Protein AF-A0A7Y1VWI1-F1 (afdb_monomer_lite)

Secondary structure (DSSP, 8-state):
------------------------------TTEEEEEEETTEEEEEEEEE-TTS-EEEEEEEEEE---TTS-SPPEEEEEEE-TT--EEEEEPPTT---B-GGGPBP-HHHHHHHHHHHH-SS-TTTT--GGGSTT-HHHHTT--SS----PPPGGGTTSS-TT-HHHHHHHHHHHHSHHHHHHHHHHHHH--HHHHHHHHHSS-HHHHHHHHHHHHHH-TT-HHHHHHHHHT-SSS-HHHHHHHHHHS-HHHHTSHHHHHHHHHHHTTS-HHHHHHHHHHHHTSEEPGGGHHHHHHHTTT--HHHHHHHTT-EE--

Structure (mmCIF, N/CA/C/O backbone):
data_AF-A0A7Y1VWI1-F1
#
_entry.id   AF-A0A7Y1VWI1-F1
#
loop_
_atom_site.group_PDB
_atom_site.id
_atom_site.type_symbol
_atom_site.label_atom_id
_atom_site.label_alt_id
_atom_site.label_comp_id
_atom_site.label_asym_id
_atom_site.label_entity_id
_atom_site.label_seq_id
_atom_site.pdbx_PDB_ins_code
_atom_site.Cartn_x
_atom_site.Cartn_y
_atom_site.Cartn_z
_atom_site.occupancy
_atom_site.B_iso_or_equiv
_atom_site.auth_seq_id
_atom_site.auth_comp_id
_atom_site.auth_asym_id
_atom_site.auth_atom_id
_atom_site.pdbx_PDB_model_num
ATOM 1 N N . MET A 1 1 ? -33.460 -34.190 -90.966 1.00 35.66 1 MET A N 1
ATOM 2 C CA . MET A 1 1 ? -32.126 -34.538 -91.508 1.00 35.66 1 MET A CA 1
ATOM 3 C C . MET A 1 1 ? -31.103 -33.895 -90.575 1.00 35.66 1 MET A C 1
ATOM 5 O O . MET A 1 1 ? -31.135 -32.683 -90.449 1.00 35.66 1 MET A O 1
ATOM 9 N N . VAL A 1 2 ? -30.595 -34.640 -89.583 1.00 31.83 2 VAL A N 1
ATOM 10 C CA . VAL A 1 2 ? -29.216 -35.197 -89.516 1.00 31.83 2 VAL A CA 1
ATOM 11 C C . VAL A 1 2 ? -28.154 -34.091 -89.711 1.00 31.83 2 VAL A C 1
ATOM 13 O O . VAL A 1 2 ? -28.078 -33.558 -90.808 1.00 31.83 2 VAL A O 1
ATOM 16 N N . ASN A 1 3 ? -27.546 -33.556 -88.632 1.00 31.06 3 ASN A N 1
ATOM 17 C CA . ASN A 1 3 ? -26.252 -33.945 -87.989 1.00 31.06 3 ASN A CA 1
ATOM 18 C C . ASN A 1 3 ? -25.043 -33.600 -88.905 1.00 31.06 3 ASN A C 1
ATOM 20 O O . ASN A 1 3 ? -25.118 -33.920 -90.079 1.00 31.06 3 ASN A O 1
ATOM 24 N N . GLN A 1 4 ? -23.909 -32.974 -88.548 1.00 35.34 4 GLN A N 1
ATOM 25 C CA . GLN A 1 4 ? -23.057 -32.795 -87.348 1.00 35.34 4 GLN A CA 1
ATOM 26 C C . GLN A 1 4 ? -22.154 -31.538 -87.588 1.00 35.34 4 GLN A C 1
ATOM 28 O O . GLN A 1 4 ? -22.088 -31.079 -88.721 1.00 35.34 4 GLN A O 1
ATOM 33 N N . GLY A 1 5 ? -21.407 -30.932 -86.653 1.00 28.95 5 GLY A N 1
ATOM 34 C CA . GLY A 1 5 ? -20.966 -31.398 -85.339 1.00 28.95 5 GLY A CA 1
ATOM 35 C C . GLY A 1 5 ? -20.113 -30.409 -84.515 1.00 28.95 5 GLY A C 1
ATOM 36 O O . GLY A 1 5 ? -19.814 -29.299 -84.940 1.00 28.95 5 GLY A O 1
ATOM 37 N N . SER A 1 6 ? -19.755 -30.915 -83.323 1.00 33.97 6 SER A N 1
ATOM 38 C CA . SER A 1 6 ? -18.548 -30.683 -82.495 1.00 33.97 6 SER A CA 1
ATOM 39 C C . SER A 1 6 ? -18.245 -29.245 -82.041 1.00 33.97 6 SER A C 1
ATOM 41 O O . SER A 1 6 ? -17.659 -28.465 -82.775 1.00 33.97 6 SER A O 1
ATOM 43 N N . LYS A 1 7 ? -18.714 -28.793 -80.867 1.00 34.62 7 LYS A N 1
ATOM 44 C CA . LYS A 1 7 ? -18.162 -28.969 -79.493 1.00 34.62 7 LYS A CA 1
ATOM 45 C C . LYS A 1 7 ? -16.668 -28.632 -79.317 1.00 34.62 7 LYS A C 1
ATOM 47 O O . LYS A 1 7 ? -15.829 -29.504 -79.490 1.00 34.62 7 LYS A O 1
ATOM 52 N N . PHE A 1 8 ? -16.395 -27.431 -78.795 1.00 31.38 8 PHE A N 1
ATOM 53 C CA . PHE A 1 8 ? -15.257 -27.121 -77.916 1.00 31.38 8 PHE A CA 1
ATOM 54 C C . PHE A 1 8 ? -15.724 -26.129 -76.836 1.00 31.38 8 PHE A C 1
ATOM 56 O O . PHE A 1 8 ? -16.145 -25.020 -77.150 1.00 31.38 8 PHE A O 1
ATOM 63 N N . ILE A 1 9 ? -15.695 -26.548 -75.568 1.00 33.62 9 ILE A N 1
ATOM 64 C CA . ILE A 1 9 ? -15.891 -25.684 -74.396 1.00 33.62 9 ILE A CA 1
ATOM 65 C C . ILE A 1 9 ? -14.501 -25.468 -73.804 1.00 33.62 9 ILE A C 1
ATOM 67 O O . ILE A 1 9 ? -13.839 -26.429 -73.416 1.00 33.62 9 ILE A O 1
ATOM 71 N N . VAL A 1 10 ? -14.052 -24.215 -73.781 1.00 34.78 10 VAL A N 1
ATOM 72 C CA . VAL A 1 10 ? -12.794 -23.808 -73.151 1.00 34.78 10 VAL A CA 1
ATOM 73 C C . VAL A 1 10 ? -13.002 -23.814 -71.638 1.00 34.78 10 VAL A C 1
ATOM 75 O O . VAL A 1 10 ? -13.790 -23.035 -71.106 1.00 34.78 10 VAL A O 1
ATOM 78 N N . LEU A 1 11 ? -12.315 -24.728 -70.954 1.00 30.83 11 LEU A N 1
ATOM 79 C CA . LEU A 1 11 ? -12.256 -24.805 -69.498 1.00 30.83 11 LEU A CA 1
ATOM 80 C C . LEU A 1 11 ? -11.245 -23.754 -69.008 1.00 30.83 11 LEU A C 1
ATOM 82 O O . LEU A 1 11 ? -10.039 -23.918 -69.185 1.00 30.83 11 LEU A O 1
ATOM 86 N N . GLY A 1 12 ? -11.729 -22.650 -68.439 1.00 32.56 12 GLY A N 1
ATOM 87 C CA . GLY A 1 12 ? -10.878 -21.661 -67.780 1.00 32.56 12 GLY A CA 1
ATOM 88 C C . GLY A 1 12 ? -10.320 -22.229 -66.476 1.00 32.56 12 GLY A C 1
ATOM 89 O O . GLY A 1 12 ? -11.065 -22.432 -65.520 1.00 32.56 12 GLY A O 1
ATOM 90 N N . ILE A 1 13 ? -9.015 -22.499 -66.436 1.00 36.75 13 ILE A N 1
ATOM 91 C CA . ILE A 1 13 ? -8.295 -22.851 -65.209 1.00 36.75 13 ILE A CA 1
ATOM 92 C C . ILE A 1 13 ? -8.105 -21.558 -64.411 1.00 36.75 13 ILE A C 1
ATOM 94 O O . ILE A 1 13 ? -7.252 -20.735 -64.734 1.00 36.75 13 ILE A O 1
ATOM 98 N N . LEU A 1 14 ? -8.920 -21.372 -63.373 1.00 32.91 14 LEU A N 1
ATOM 99 C CA . LEU A 1 14 ? -8.684 -20.369 -62.342 1.00 32.91 14 LEU A CA 1
ATOM 100 C C . LEU A 1 14 ? -7.563 -20.909 -61.442 1.00 32.91 14 LEU A C 1
ATOM 102 O O . LEU A 1 14 ? -7.800 -21.744 -60.570 1.00 32.91 14 LEU A O 1
ATOM 106 N N . THR A 1 15 ? -6.320 -20.499 -61.691 1.00 34.31 15 THR A N 1
ATOM 107 C CA . THR A 1 15 ? -5.200 -20.799 -60.794 1.00 34.31 15 THR A CA 1
ATOM 108 C C . THR A 1 15 ? -5.414 -20.046 -59.486 1.00 34.31 15 THR A C 1
ATOM 110 O O . THR A 1 15 ? -5.131 -18.852 -59.387 1.00 34.31 15 THR A O 1
ATOM 113 N N . ILE A 1 16 ? -5.946 -20.746 -58.487 1.00 39.41 16 ILE A N 1
ATOM 114 C CA . ILE A 1 16 ? -5.959 -20.304 -57.096 1.00 39.41 16 ILE A CA 1
ATOM 115 C C . ILE A 1 16 ? -4.496 -20.298 -56.643 1.00 39.41 16 ILE A C 1
ATOM 117 O O . ILE A 1 16 ? -3.912 -21.354 -56.402 1.00 39.41 16 ILE A O 1
ATOM 121 N N . LEU A 1 17 ? -3.881 -19.112 -56.580 1.00 33.22 17 LEU A N 1
ATOM 122 C CA . LEU A 1 17 ? -2.655 -18.936 -55.806 1.00 33.22 17 LEU A CA 1
ATOM 123 C C . LEU A 1 17 ? -2.971 -19.355 -54.363 1.00 33.22 17 LEU A C 1
ATOM 125 O O . LEU A 1 17 ? -3.964 -18.867 -53.814 1.00 33.22 17 LEU A O 1
ATOM 129 N N . PRO A 1 18 ? -2.172 -20.229 -53.732 1.00 36.53 18 PRO A N 1
ATOM 130 C CA . PRO A 1 18 ? -2.356 -20.512 -52.325 1.00 36.53 18 PRO A CA 1
ATOM 131 C C . PRO A 1 18 ? -2.079 -19.216 -51.564 1.00 36.53 18 PRO A C 1
ATOM 133 O O . PRO A 1 18 ? -0.945 -18.740 -51.498 1.00 36.53 18 PRO A O 1
ATOM 136 N N . LEU A 1 19 ? -3.142 -18.630 -51.012 1.00 35.84 19 LEU A N 1
ATOM 137 C CA . LEU A 1 19 ? -3.044 -17.724 -49.881 1.00 35.84 19 LEU A CA 1
ATOM 138 C C . LEU A 1 19 ? -2.226 -18.466 -48.827 1.00 35.84 19 LEU A C 1
ATOM 140 O O . LEU A 1 19 ? -2.699 -19.436 -48.235 1.00 35.84 19 LEU A O 1
ATOM 144 N N . PHE A 1 20 ? -0.981 -18.034 -48.636 1.00 35.72 20 PHE A N 1
ATOM 145 C CA . PHE A 1 20 ? -0.217 -18.356 -47.444 1.00 35.72 20 PHE A CA 1
ATOM 146 C C . PHE A 1 20 ? -0.984 -17.760 -46.265 1.00 35.72 20 PHE A C 1
ATOM 148 O O . PHE A 1 20 ? -0.800 -16.608 -45.881 1.00 35.72 20 PHE A O 1
ATOM 155 N N . VAL A 1 21 ? -1.908 -18.550 -45.726 1.00 36.91 21 VAL A N 1
ATOM 156 C CA . VAL A 1 21 ? -2.431 -18.357 -44.386 1.00 36.91 21 VAL A CA 1
ATOM 157 C C . VAL A 1 21 ? -1.243 -18.634 -43.480 1.00 36.91 21 VAL A C 1
ATOM 159 O O . VAL A 1 21 ? -0.872 -19.787 -43.261 1.00 36.91 21 VAL A O 1
ATOM 162 N N . PHE A 1 22 ? -0.588 -17.570 -43.015 1.00 39.56 22 PHE A N 1
ATOM 163 C CA . PHE A 1 22 ? 0.291 -17.683 -41.862 1.00 39.56 22 PHE A CA 1
ATOM 164 C C . PHE A 1 22 ? -0.534 -18.345 -40.757 1.00 39.56 22 PHE A C 1
ATOM 166 O O . PHE A 1 22 ? -1.634 -17.858 -40.474 1.00 39.56 22 PHE A O 1
ATOM 173 N N . PRO A 1 23 ? -0.078 -19.459 -40.161 1.00 38.59 23 PRO A N 1
ATOM 174 C CA . PRO A 1 23 ? -0.763 -19.991 -39.005 1.00 38.59 23 PRO A CA 1
ATOM 175 C C . PRO A 1 23 ? -0.705 -18.890 -37.950 1.00 38.59 23 PRO A C 1
ATOM 177 O O . PRO A 1 23 ? 0.374 -18.527 -37.481 1.00 38.59 23 PRO A O 1
ATOM 180 N N . ALA A 1 24 ? -1.864 -18.326 -37.611 1.00 41.56 24 ALA A N 1
ATOM 181 C CA . ALA A 1 24 ? -2.036 -17.651 -36.344 1.00 41.56 24 ALA A CA 1
ATOM 182 C C . ALA A 1 24 ? -1.763 -18.728 -35.296 1.00 41.56 24 ALA A C 1
ATOM 184 O O . ALA A 1 24 ? -2.636 -19.529 -34.963 1.00 41.56 24 ALA A O 1
ATOM 185 N N . GLY A 1 25 ? -0.502 -18.844 -34.880 1.00 38.62 25 GLY A N 1
ATOM 186 C CA . GLY A 1 25 ? -0.159 -19.636 -33.721 1.00 38.62 25 GLY A CA 1
ATOM 187 C C . GLY A 1 25 ? -1.035 -19.104 -32.604 1.00 38.62 25 GLY A C 1
ATOM 188 O O . GLY A 1 25 ? -0.960 -17.918 -32.287 1.00 38.62 25 GLY A O 1
ATOM 189 N N . ASN A 1 26 ? -1.906 -19.952 -32.062 1.00 42.56 26 ASN A N 1
ATOM 190 C CA . ASN A 1 26 ? -2.524 -19.689 -30.776 1.00 42.56 26 ASN A CA 1
ATOM 191 C C . ASN A 1 26 ? -1.365 -19.579 -29.786 1.00 42.56 26 ASN A C 1
ATOM 193 O O . ASN A 1 26 ? -0.886 -20.588 -29.273 1.00 42.56 26 ASN A O 1
ATOM 197 N N . VAL A 1 27 ? -0.855 -18.364 -29.587 1.00 51.69 27 VAL A N 1
ATOM 198 C CA . VAL A 1 27 ? 0.058 -18.066 -28.494 1.00 51.69 27 VAL A CA 1
ATOM 199 C C . VAL A 1 27 ? -0.792 -18.239 -27.251 1.00 51.69 27 VAL A C 1
ATOM 201 O O . VAL A 1 27 ? -1.588 -17.371 -26.899 1.00 51.69 27 VAL A O 1
ATOM 204 N N . GLN A 1 28 ? -0.713 -19.427 -26.661 1.00 54.38 28 GLN A N 1
ATOM 205 C CA . GLN A 1 28 ? -1.348 -19.700 -25.392 1.00 54.38 28 GLN A CA 1
ATOM 206 C C . GLN A 1 28 ? -0.641 -18.819 -24.370 1.00 54.38 28 GLN A C 1
ATOM 208 O O . GLN A 1 28 ? 0.538 -19.013 -24.078 1.00 54.38 28 GLN A O 1
ATOM 213 N N . ILE A 1 29 ? -1.350 -17.796 -23.905 1.00 60.22 29 ILE A N 1
ATOM 214 C CA . ILE A 1 29 ? -0.858 -16.923 -22.849 1.00 60.22 29 ILE A CA 1
ATOM 215 C C . ILE A 1 29 ? -0.723 -17.803 -21.598 1.00 60.22 29 ILE A C 1
ATOM 217 O O . ILE A 1 29 ? -1.658 -18.562 -21.306 1.00 60.22 29 ILE A O 1
ATOM 221 N N . PRO A 1 30 ? 0.427 -17.782 -20.900 1.00 76.06 30 PRO A N 1
ATOM 222 C CA . PRO A 1 30 ? 0.565 -18.495 -19.640 1.00 76.06 30 PRO A CA 1
ATOM 223 C C . PRO A 1 30 ? -0.541 -18.080 -18.666 1.00 76.06 30 PRO A C 1
ATOM 225 O O . PRO A 1 30 ? -1.044 -16.960 -18.726 1.00 76.06 30 PRO A O 1
ATOM 228 N N . LYS A 1 31 ? -0.934 -18.993 -17.775 1.00 75.00 31 LYS A N 1
ATOM 229 C CA . LYS A 1 31 ? -2.040 -18.766 -16.832 1.00 75.00 31 LYS A CA 1
ATOM 230 C C . LYS A 1 31 ? -1.830 -17.512 -15.968 1.00 75.00 31 LYS A C 1
ATOM 232 O O . LYS A 1 31 ? -2.803 -16.848 -15.634 1.00 75.00 31 LYS A O 1
ATOM 237 N N . ASP A 1 32 ? -0.573 -17.183 -15.691 1.00 88.19 32 ASP A N 1
ATOM 238 C CA . ASP A 1 32 ? -0.170 -16.125 -14.766 1.00 88.19 32 ASP A CA 1
ATOM 239 C C . ASP A 1 32 ? 0.392 -14.907 -15.525 1.00 88.19 32 ASP A C 1
ATOM 241 O O . ASP A 1 32 ? 1.280 -14.200 -15.047 1.00 88.19 32 ASP A O 1
ATOM 245 N N . SER A 1 33 ? -0.114 -14.676 -16.743 1.00 91.75 33 SER A N 1
ATOM 246 C CA . SER A 1 33 ? 0.248 -13.527 -17.572 1.00 91.75 33 SER A CA 1
ATOM 247 C C . SER A 1 33 ? -0.976 -12.702 -17.979 1.00 91.75 33 SER A C 1
ATOM 249 O O . SER A 1 33 ? -2.010 -13.235 -18.386 1.00 91.75 33 SER A O 1
ATOM 251 N N . PHE A 1 34 ? -0.832 -11.378 -17.944 1.00 90.38 34 PHE A N 1
ATOM 252 C CA . PHE A 1 34 ? -1.919 -10.415 -18.101 1.00 90.38 34 PHE A CA 1
ATOM 253 C C . PHE A 1 34 ? -1.565 -9.359 -19.148 1.00 90.38 34 PHE A C 1
ATOM 255 O O . PHE A 1 34 ? -0.499 -8.743 -19.102 1.00 90.38 34 PHE A O 1
ATOM 262 N N . TRP A 1 35 ? -2.473 -9.118 -20.094 1.00 89.62 35 TRP A N 1
ATOM 263 C CA . TRP A 1 35 ? -2.336 -7.999 -21.023 1.00 89.62 35 TRP A CA 1
ATOM 264 C C . TRP A 1 35 ? -2.850 -6.723 -20.380 1.00 89.62 35 TRP A C 1
ATOM 266 O O . TRP A 1 35 ? -4.022 -6.646 -20.017 1.00 89.62 35 TRP A O 1
ATOM 276 N N . ILE A 1 36 ? -2.001 -5.702 -20.339 1.00 88.31 36 ILE A N 1
ATOM 277 C CA . ILE A 1 36 ? -2.386 -4.370 -19.875 1.00 88.31 36 ILE A CA 1
ATOM 278 C C . ILE A 1 36 ? -2.162 -3.330 -20.969 1.00 88.31 36 ILE A C 1
ATOM 280 O O . ILE A 1 36 ? -1.286 -3.483 -21.824 1.00 88.31 36 ILE A O 1
ATOM 284 N N . SER A 1 37 ? -2.980 -2.278 -20.958 1.00 84.88 37 SER A N 1
ATOM 285 C CA . SER A 1 37 ? -2.857 -1.153 -21.886 1.00 84.88 37 SER A CA 1
ATOM 286 C C . SER A 1 37 ? -2.067 -0.039 -21.213 1.00 84.88 37 SER A C 1
ATOM 288 O O . SER A 1 37 ? -2.469 0.439 -20.160 1.00 84.88 37 SER A O 1
ATOM 290 N N . VAL A 1 38 ? -0.961 0.386 -21.822 1.00 79.25 38 VAL A N 1
ATOM 291 C CA . VAL A 1 38 ? -0.144 1.504 -21.312 1.00 79.25 38 VAL A CA 1
ATOM 292 C C . VAL A 1 38 ? -0.516 2.815 -22.017 1.00 79.25 38 VAL A C 1
ATOM 294 O O . VAL A 1 38 ? -0.493 3.886 -21.421 1.00 79.25 38 VAL A O 1
ATOM 297 N N . LYS A 1 39 ? -0.897 2.730 -23.297 1.00 70.50 39 LYS A N 1
ATOM 298 C CA . LYS A 1 39 ? -1.469 3.814 -24.117 1.00 70.50 39 LYS A CA 1
ATOM 299 C C . LYS A 1 39 ? -2.565 3.233 -25.013 1.00 70.50 39 LYS A C 1
ATOM 301 O O . LYS A 1 39 ? -2.663 2.008 -25.111 1.00 70.50 39 LYS A O 1
ATOM 306 N N . ASP A 1 40 ? -3.328 4.080 -25.707 1.00 56.44 40 ASP A N 1
ATOM 307 C CA . ASP A 1 40 ? -4.490 3.695 -26.537 1.00 56.44 40 ASP A CA 1
ATOM 308 C C . ASP A 1 40 ? -4.233 2.521 -27.504 1.00 56.44 40 ASP A C 1
ATOM 310 O O . ASP A 1 40 ? -5.148 1.767 -27.833 1.00 56.44 40 ASP A O 1
ATOM 314 N N . THR A 1 41 ? -2.984 2.324 -27.942 1.00 58.56 41 THR A N 1
ATOM 315 C CA . THR A 1 41 ? -2.597 1.239 -28.860 1.00 58.56 41 THR A CA 1
ATOM 316 C C . THR A 1 41 ? -1.469 0.337 -28.354 1.00 58.56 41 THR A C 1
ATOM 318 O O . THR A 1 41 ? -1.183 -0.676 -28.993 1.00 58.56 41 THR A O 1
ATOM 321 N N . GLN A 1 42 ? -0.802 0.675 -27.246 1.00 76.75 42 GLN A N 1
ATOM 322 C CA . GLN A 1 42 ? 0.346 -0.087 -26.747 1.00 76.75 42 GLN A CA 1
ATOM 323 C C . GLN A 1 42 ? -0.078 -1.003 -25.605 1.00 76.75 42 GLN A C 1
ATOM 325 O O . GLN A 1 42 ? -0.536 -0.538 -24.560 1.00 76.75 42 GLN A O 1
ATOM 330 N N . ARG A 1 43 ? 0.126 -2.307 -25.808 1.00 84.94 43 ARG A N 1
ATOM 331 C CA . ARG A 1 43 ? -0.095 -3.335 -24.793 1.00 84.94 43 ARG A CA 1
ATOM 332 C C . ARG A 1 43 ? 1.217 -3.986 -24.402 1.00 84.94 43 ARG A C 1
ATOM 334 O O . ARG A 1 43 ? 2.062 -4.217 -25.266 1.00 84.94 43 ARG A O 1
ATOM 341 N N . ILE A 1 44 ? 1.355 -4.304 -23.122 1.00 90.06 44 ILE A N 1
ATOM 342 C CA . ILE A 1 44 ? 2.471 -5.095 -22.604 1.00 90.06 44 ILE A CA 1
ATOM 343 C C . ILE A 1 44 ? 1.935 -6.335 -21.892 1.00 90.06 44 ILE A C 1
ATOM 345 O O . ILE A 1 44 ? 0.796 -6.336 -21.415 1.00 90.06 44 ILE A O 1
ATOM 349 N N . LEU A 1 45 ? 2.744 -7.392 -21.877 1.00 93.00 45 LEU A N 1
ATOM 350 C CA . LEU A 1 45 ? 2.425 -8.648 -21.211 1.00 93.00 45 LEU A CA 1
ATOM 351 C C . LEU A 1 45 ? 3.123 -8.669 -19.852 1.00 93.00 45 LEU A C 1
ATOM 353 O O . LEU A 1 45 ? 4.334 -8.878 -19.783 1.00 93.00 45 LEU A O 1
ATOM 357 N N . LEU A 1 46 ? 2.355 -8.461 -18.788 1.00 95.25 46 LEU A N 1
ATOM 358 C CA . LEU A 1 46 ? 2.829 -8.671 -17.426 1.00 95.25 46 LEU A CA 1
ATOM 359 C C . LEU A 1 46 ? 2.816 -10.160 -17.105 1.00 95.25 46 LEU A C 1
ATOM 361 O O . LEU A 1 46 ? 1.868 -10.856 -17.449 1.00 95.25 46 LEU A O 1
ATOM 365 N N . ASN A 1 47 ? 3.846 -10.630 -16.417 1.00 96.19 47 ASN A N 1
ATOM 366 C CA . ASN A 1 47 ? 3.973 -11.992 -15.918 1.00 96.19 47 ASN A CA 1
ATOM 367 C C . ASN A 1 47 ? 4.100 -11.931 -14.403 1.00 96.19 47 ASN A C 1
ATOM 369 O O . ASN A 1 47 ? 4.948 -11.195 -13.894 1.00 96.19 47 ASN A O 1
ATOM 373 N N . LEU A 1 48 ? 3.270 -12.692 -13.704 1.00 96.62 48 LEU A N 1
ATOM 374 C CA . LEU A 1 48 ? 3.366 -12.861 -12.268 1.00 96.62 48 LEU A CA 1
ATOM 375 C C . LEU A 1 48 ? 4.444 -13.900 -11.947 1.00 96.62 48 LEU A C 1
ATOM 377 O O . LEU A 1 48 ? 4.445 -15.008 -12.483 1.00 96.62 48 LEU A O 1
ATOM 381 N N . ASN A 1 49 ? 5.362 -13.521 -11.069 1.00 95.88 49 ASN A N 1
ATOM 382 C CA . ASN A 1 49 ? 6.431 -14.368 -10.571 1.00 95.88 49 ASN A CA 1
ATOM 383 C C . ASN A 1 49 ? 6.104 -14.820 -9.146 1.00 95.88 49 ASN A C 1
ATOM 385 O O . ASN A 1 49 ? 5.489 -14.083 -8.369 1.00 95.88 49 ASN A O 1
ATOM 389 N N . TYR A 1 50 ? 6.572 -16.017 -8.809 1.00 94.44 50 TYR A N 1
ATOM 390 C CA . TYR A 1 50 ? 6.332 -16.654 -7.523 1.00 94.44 50 TYR A CA 1
ATOM 391 C C . TYR A 1 50 ? 7.639 -16.849 -6.766 1.00 94.44 50 TYR A C 1
ATOM 393 O O . TYR A 1 50 ? 8.677 -17.135 -7.371 1.00 94.44 50 TYR A O 1
ATOM 401 N N . ASP A 1 51 ? 7.556 -16.756 -5.447 1.00 91.00 51 ASP A N 1
ATOM 402 C CA . ASP A 1 51 ? 8.648 -17.101 -4.553 1.00 91.00 51 ASP A CA 1
ATOM 403 C C . ASP A 1 51 ? 8.894 -18.635 -4.527 1.00 91.00 51 ASP A C 1
ATOM 405 O O . ASP A 1 51 ? 8.117 -19.425 -5.084 1.00 91.00 51 ASP A O 1
ATOM 409 N N . PRO A 1 52 ? 9.961 -19.118 -3.861 1.00 92.44 52 PRO A N 1
ATOM 410 C CA . PRO A 1 52 ? 10.250 -20.551 -3.778 1.00 92.44 52 PRO A CA 1
ATOM 411 C C . PRO A 1 52 ? 9.186 -21.405 -3.069 1.00 92.44 52 PRO A C 1
ATOM 413 O O . PRO A 1 52 ? 9.228 -22.630 -3.199 1.00 92.44 52 PRO A O 1
ATOM 416 N N . ILE A 1 53 ? 8.273 -20.802 -2.296 1.00 89.38 53 ILE A N 1
ATOM 417 C CA . ILE A 1 53 ? 7.170 -21.508 -1.623 1.00 89.38 53 ILE A CA 1
ATOM 418 C C . ILE A 1 53 ? 5.861 -21.451 -2.426 1.00 89.38 53 ILE A C 1
ATOM 420 O O . ILE A 1 53 ? 4.874 -22.060 -2.014 1.00 89.38 53 ILE A O 1
ATOM 424 N N . GLY A 1 54 ? 5.874 -20.814 -3.601 1.00 90.38 54 GLY A N 1
ATOM 425 C CA . GLY A 1 54 ? 4.760 -20.765 -4.541 1.00 90.38 54 GLY A CA 1
ATOM 426 C C . GLY A 1 54 ? 3.781 -19.618 -4.300 1.00 90.38 54 GLY A C 1
ATOM 427 O O . GLY A 1 54 ? 2.670 -19.678 -4.824 1.00 90.38 54 GLY A O 1
ATOM 428 N N . LEU A 1 55 ? 4.156 -18.591 -3.531 1.00 91.62 55 LEU A N 1
ATOM 429 C CA . LEU A 1 55 ? 3.340 -17.392 -3.342 1.00 91.62 55 LEU A CA 1
ATOM 430 C C . LEU A 1 55 ? 3.688 -16.315 -4.379 1.00 91.62 55 LEU A C 1
ATOM 432 O O . LEU A 1 55 ? 4.862 -16.156 -4.712 1.00 91.62 55 LEU A O 1
ATOM 436 N N . PRO A 1 56 ? 2.692 -15.565 -4.890 1.00 94.56 56 PRO A N 1
ATOM 437 C CA . PRO A 1 56 ? 2.925 -14.358 -5.681 1.00 94.56 56 PRO A CA 1
ATOM 438 C C . PRO A 1 56 ? 3.942 -13.424 -5.007 1.00 94.56 56 PRO A C 1
ATOM 440 O O . PRO A 1 56 ? 3.798 -13.128 -3.824 1.00 94.56 56 PRO A O 1
ATOM 443 N N . GLU A 1 57 ? 4.947 -12.950 -5.750 1.00 93.31 57 GLU A N 1
ATOM 444 C CA . GLU A 1 57 ? 6.036 -12.122 -5.200 1.00 93.31 57 GLU A CA 1
ATOM 445 C C . GLU A 1 57 ? 6.257 -10.825 -5.989 1.00 93.31 57 GLU A C 1
ATOM 447 O O . GLU A 1 57 ? 6.337 -9.743 -5.405 1.00 93.31 57 GLU A O 1
ATOM 452 N N . THR A 1 58 ? 6.351 -10.912 -7.318 1.00 96.19 58 THR A N 1
ATOM 453 C CA . THR A 1 58 ? 6.609 -9.756 -8.192 1.00 96.19 58 THR A CA 1
ATOM 454 C C . THR A 1 58 ? 5.880 -9.889 -9.518 1.00 96.19 58 THR A C 1
ATOM 456 O O . THR A 1 58 ? 5.529 -10.987 -9.941 1.00 96.19 58 THR A O 1
ATOM 459 N N . TYR A 1 59 ? 5.725 -8.775 -10.223 1.00 97.38 59 TYR A N 1
ATOM 460 C CA . TYR A 1 59 ? 5.385 -8.768 -11.640 1.00 97.38 59 TYR A CA 1
ATOM 461 C C . TYR A 1 5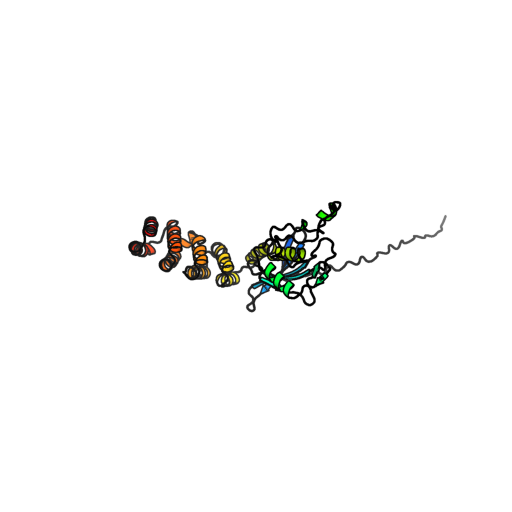9 ? 6.612 -8.432 -12.476 1.00 97.38 59 TYR A C 1
ATOM 463 O O . TYR A 1 59 ? 7.481 -7.670 -12.054 1.00 97.38 59 TYR A O 1
ATOM 471 N N . SER A 1 60 ? 6.670 -8.960 -13.696 1.00 97.25 60 SER A N 1
ATOM 472 C CA . SER A 1 60 ? 7.691 -8.582 -14.667 1.00 97.25 60 SER A CA 1
ATOM 473 C C . SER A 1 60 ? 7.158 -8.499 -16.089 1.00 97.25 60 SER A C 1
ATOM 475 O O . SER A 1 60 ? 6.232 -9.216 -16.464 1.00 97.25 60 SER A O 1
ATOM 477 N N . SER A 1 61 ? 7.759 -7.640 -16.907 1.00 95.69 61 SER A N 1
ATOM 478 C CA . SER A 1 61 ? 7.440 -7.546 -18.332 1.00 95.69 61 SER A CA 1
ATOM 479 C C . SER A 1 61 ? 8.705 -7.363 -19.148 1.00 95.69 61 SER A C 1
ATOM 481 O O . SER A 1 61 ? 9.511 -6.475 -18.868 1.00 95.69 61 SER A O 1
ATOM 483 N N . ASP A 1 62 ? 8.820 -8.142 -20.220 1.00 94.25 62 ASP A N 1
ATOM 484 C CA . ASP A 1 62 ? 9.771 -7.884 -21.294 1.00 94.25 62 ASP A CA 1
ATOM 485 C C . ASP A 1 62 ? 9.223 -6.765 -22.184 1.00 94.25 62 ASP A C 1
ATOM 487 O O . ASP A 1 62 ? 8.186 -6.900 -22.837 1.00 94.25 62 ASP A O 1
ATOM 491 N N . ILE A 1 63 ? 9.907 -5.628 -22.183 1.00 92.19 63 ILE A N 1
ATOM 492 C CA . ILE A 1 63 ? 9.524 -4.437 -22.928 1.00 92.19 63 ILE A CA 1
ATOM 493 C C . ILE A 1 63 ? 10.340 -4.367 -24.210 1.00 92.19 63 ILE A C 1
ATOM 495 O O . ILE A 1 63 ? 11.572 -4.333 -24.195 1.00 92.19 63 ILE A O 1
ATOM 499 N N . PHE A 1 64 ? 9.626 -4.267 -25.329 1.00 90.06 64 PHE A N 1
ATOM 500 C CA . PHE A 1 64 ? 10.183 -3.885 -26.617 1.00 90.06 64 PHE A CA 1
ATOM 501 C C . PHE A 1 64 ? 9.504 -2.604 -27.088 1.00 90.06 64 PHE A C 1
ATOM 503 O O . PHE A 1 64 ? 8.314 -2.612 -27.402 1.00 90.06 64 PHE A O 1
ATOM 510 N N . THR A 1 65 ? 10.246 -1.499 -27.130 1.00 84.25 65 THR A N 1
ATOM 511 C CA . THR A 1 65 ? 9.680 -0.204 -27.523 1.00 84.25 65 THR A CA 1
ATOM 512 C C . THR A 1 65 ? 10.618 0.578 -28.428 1.00 84.25 65 THR A C 1
ATOM 514 O O . THR A 1 65 ? 11.842 0.538 -28.287 1.00 84.25 65 THR A O 1
ATOM 517 N N . GLN A 1 66 ? 10.034 1.309 -29.374 1.00 76.81 66 GLN A N 1
ATOM 518 C CA . GLN A 1 66 ? 10.760 2.328 -30.120 1.00 76.81 66 GLN A CA 1
ATOM 519 C C . GLN A 1 66 ? 10.916 3.552 -29.216 1.00 76.81 66 GLN A C 1
ATOM 521 O O . GLN A 1 66 ? 9.965 3.957 -28.552 1.00 76.81 66 GLN A O 1
ATOM 526 N N . VAL A 1 67 ? 12.122 4.115 -29.167 1.00 67.62 67 VAL A N 1
ATOM 527 C CA . VAL A 1 67 ? 12.454 5.261 -28.300 1.00 67.62 67 VAL A CA 1
ATOM 528 C C . VAL A 1 67 ? 12.661 6.557 -29.077 1.00 67.62 67 VAL A C 1
ATOM 530 O O . VAL A 1 67 ? 13.229 7.503 -28.555 1.00 67.62 67 VAL A O 1
ATOM 533 N N . CYS A 1 68 ? 12.211 6.626 -30.329 1.00 67.31 68 CYS A N 1
ATOM 534 C CA . CYS A 1 68 ? 12.019 7.900 -31.013 1.00 67.31 68 CYS A CA 1
ATOM 535 C C . CYS A 1 68 ? 11.013 7.777 -32.152 1.00 67.31 68 CYS A C 1
ATOM 537 O O . CYS A 1 68 ? 10.744 6.692 -32.666 1.00 67.31 68 CYS A O 1
ATOM 539 N N . GLU A 1 69 ? 10.463 8.917 -32.553 1.00 61.97 69 GLU A N 1
ATOM 540 C CA . GLU A 1 69 ? 9.365 8.988 -33.518 1.00 61.97 69 GLU A CA 1
ATOM 541 C C . GLU A 1 69 ? 9.823 8.891 -34.980 1.00 61.97 69 GLU A C 1
ATOM 543 O O . GLU A 1 69 ? 9.015 8.584 -35.867 1.00 61.97 69 GLU A O 1
ATOM 548 N N . THR A 1 70 ? 11.111 9.149 -35.234 1.00 61.12 70 THR A N 1
ATOM 549 C CA . THR A 1 70 ? 11.737 9.097 -36.564 1.00 61.12 70 THR A CA 1
ATOM 550 C C . THR A 1 70 ? 12.128 7.677 -36.976 1.00 61.12 70 THR A C 1
ATOM 552 O O . THR A 1 70 ? 12.399 7.436 -38.147 1.00 61.12 70 THR A O 1
ATOM 555 N N . GLY A 1 71 ? 12.137 6.719 -36.037 1.00 61.31 71 GLY A N 1
ATOM 556 C CA . GLY A 1 71 ? 12.575 5.340 -36.285 1.00 61.31 71 GLY A CA 1
ATOM 557 C C . GLY A 1 71 ? 14.087 5.188 -36.478 1.00 61.31 71 GLY A C 1
ATOM 558 O O . GLY A 1 71 ? 14.563 4.079 -36.705 1.00 61.31 71 GLY A O 1
ATOM 559 N N . GLU A 1 72 ? 14.845 6.280 -36.357 1.00 62.25 72 GLU A N 1
ATOM 560 C CA . GLU A 1 72 ? 16.303 6.277 -36.468 1.00 62.25 72 GLU A CA 1
ATOM 561 C C . GLU A 1 72 ? 16.966 5.660 -35.239 1.00 62.25 72 GLU A C 1
ATOM 563 O O . GLU A 1 72 ? 18.106 5.244 -35.321 1.00 62.25 72 GLU A O 1
ATOM 568 N N . CYS A 1 73 ? 16.282 5.549 -34.102 1.00 66.94 73 CYS A N 1
ATOM 569 C CA . CYS A 1 73 ? 16.861 5.012 -32.873 1.00 66.94 73 CYS A CA 1
ATOM 570 C C . CYS A 1 73 ? 16.742 3.493 -32.822 1.00 66.94 73 CYS A C 1
ATOM 572 O O . CYS A 1 73 ? 15.738 2.909 -33.239 1.00 66.94 73 CYS A O 1
ATOM 574 N N . LYS A 1 74 ? 17.747 2.835 -32.232 1.00 74.06 74 LYS A N 1
ATOM 575 C CA . LYS A 1 74 ? 17.646 1.398 -31.964 1.00 74.06 74 LYS A CA 1
ATOM 576 C C . LYS A 1 74 ? 16.514 1.156 -30.959 1.00 74.06 74 LYS A C 1
ATOM 578 O O . LYS A 1 74 ? 16.426 1.889 -29.973 1.00 74.06 74 LYS A O 1
ATOM 583 N N . PRO A 1 75 ? 15.648 0.156 -31.193 1.00 82.31 75 PRO A N 1
ATOM 584 C CA . PRO A 1 75 ? 14.587 -0.157 -30.254 1.00 82.31 75 PRO A CA 1
ATOM 585 C C . PRO A 1 75 ? 15.187 -0.641 -28.935 1.00 82.31 75 PRO A C 1
ATOM 587 O O . PRO A 1 75 ? 16.198 -1.347 -28.917 1.00 82.31 75 PRO A O 1
ATOM 590 N N . VAL A 1 76 ? 14.535 -0.279 -27.839 1.00 87.75 76 VAL A N 1
ATOM 591 C CA . VAL A 1 76 ? 14.925 -0.711 -26.502 1.00 87.75 76 VAL A CA 1
ATOM 592 C C . VAL A 1 76 ? 14.335 -2.081 -26.216 1.00 87.75 76 VAL A C 1
ATOM 594 O O . VAL A 1 76 ? 13.163 -2.337 -26.495 1.00 87.75 76 VAL A O 1
ATOM 597 N N . ARG A 1 77 ? 15.180 -2.948 -25.655 1.00 92.75 77 ARG A N 1
ATOM 598 C CA . ARG A 1 77 ? 14.822 -4.227 -25.041 1.00 92.75 77 ARG A CA 1
ATOM 599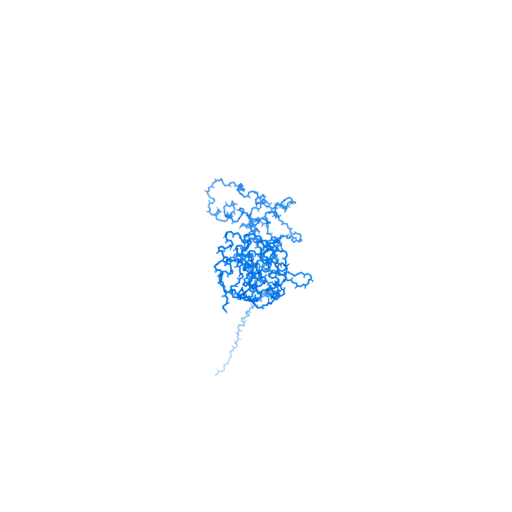 C C . ARG A 1 77 ? 15.265 -4.185 -23.593 1.00 92.75 77 ARG A C 1
ATOM 601 O O . ARG A 1 77 ? 16.457 -4.039 -23.338 1.00 92.75 77 ARG A O 1
ATOM 608 N N . ILE A 1 78 ? 14.312 -4.281 -22.683 1.00 94.88 78 ILE A N 1
ATOM 609 C CA . ILE A 1 78 ? 14.543 -4.185 -21.244 1.00 94.88 78 ILE A CA 1
ATOM 610 C C . ILE A 1 78 ? 13.475 -4.997 -20.527 1.00 94.88 78 ILE A C 1
ATOM 612 O O . ILE A 1 78 ? 12.326 -5.007 -20.963 1.00 94.88 78 ILE A O 1
ATOM 616 N N . LYS A 1 79 ? 13.840 -5.671 -19.443 1.00 96.94 79 LYS A N 1
ATOM 617 C CA . LYS A 1 79 ? 12.878 -6.325 -18.564 1.00 96.94 79 LYS A CA 1
ATOM 618 C C . LYS A 1 79 ? 12.683 -5.460 -17.331 1.00 96.94 79 LYS A C 1
ATOM 620 O O . LYS A 1 79 ? 13.663 -5.041 -16.725 1.00 96.94 79 LYS A O 1
ATOM 625 N N . LEU A 1 80 ? 11.438 -5.156 -16.997 1.00 97.19 80 LEU A N 1
ATOM 626 C CA . LEU A 1 80 ? 11.083 -4.351 -15.828 1.00 97.19 80 LEU A CA 1
ATOM 627 C C . LEU A 1 80 ? 10.405 -5.229 -14.781 1.00 97.19 80 LEU A C 1
ATOM 629 O O . LEU A 1 80 ? 9.695 -6.170 -15.149 1.00 97.19 80 LEU A O 1
ATOM 633 N N . PHE A 1 81 ? 10.620 -4.903 -13.507 1.00 97.62 81 PHE A N 1
ATOM 634 C CA . PHE A 1 81 ? 10.060 -5.612 -12.363 1.00 97.62 81 PHE A CA 1
ATOM 635 C C . PHE A 1 81 ? 9.338 -4.657 -11.422 1.00 97.62 81 PHE A C 1
ATOM 637 O O . PHE A 1 81 ? 9.826 -3.560 -11.141 1.00 97.62 81 PHE A O 1
ATOM 644 N N . TRP A 1 82 ? 8.214 -5.121 -10.891 1.00 97.25 82 TRP A N 1
ATOM 645 C CA . TRP A 1 82 ? 7.390 -4.410 -9.925 1.00 97.25 82 TRP A CA 1
ATOM 646 C C . TRP A 1 82 ? 7.018 -5.324 -8.768 1.00 97.25 82 TRP A C 1
ATOM 648 O O . TRP A 1 82 ? 6.938 -6.544 -8.921 1.00 97.25 82 TRP A O 1
ATOM 658 N N . ASP A 1 83 ? 6.768 -4.723 -7.617 1.00 95.75 83 ASP A N 1
ATOM 659 C CA . ASP A 1 83 ? 6.190 -5.405 -6.472 1.00 95.75 83 ASP A CA 1
ATOM 660 C C . ASP A 1 83 ? 4.675 -5.626 -6.673 1.00 95.75 83 ASP A C 1
ATOM 662 O O . ASP A 1 83 ? 4.096 -5.241 -7.694 1.00 95.75 83 ASP A O 1
ATOM 666 N N . LEU A 1 84 ? 4.008 -6.261 -5.709 1.00 95.25 84 LEU A N 1
ATOM 667 C CA . LEU A 1 84 ? 2.577 -6.565 -5.813 1.00 95.25 84 LEU A CA 1
ATOM 668 C C . LEU A 1 84 ? 1.674 -5.329 -5.674 1.00 95.25 84 LEU A C 1
ATOM 670 O O . LEU A 1 84 ? 0.487 -5.413 -5.977 1.00 95.25 84 LEU A O 1
ATOM 674 N N . MET A 1 85 ? 2.204 -4.183 -5.244 1.00 93.38 85 MET A N 1
ATOM 675 C CA . MET A 1 85 ? 1.492 -2.898 -5.214 1.00 93.38 85 MET A CA 1
ATOM 676 C C . MET A 1 85 ? 1.821 -2.028 -6.434 1.00 93.38 85 MET A C 1
ATOM 678 O O . MET A 1 85 ? 1.399 -0.873 -6.505 1.00 93.38 85 MET A O 1
ATOM 682 N N . GLY A 1 86 ? 2.570 -2.570 -7.399 1.00 93.50 86 GLY A N 1
ATOM 683 C CA . GLY A 1 86 ? 2.963 -1.873 -8.615 1.00 93.50 86 GLY A CA 1
ATOM 684 C C . GLY A 1 86 ? 4.120 -0.899 -8.415 1.00 93.50 86 GLY A C 1
ATOM 685 O O . GLY A 1 86 ? 4.385 -0.096 -9.306 1.00 93.50 86 GLY A O 1
ATOM 686 N N . GLN A 1 87 ? 4.826 -0.946 -7.283 1.00 93.88 87 GLN A N 1
ATOM 687 C CA . GLN A 1 87 ? 6.039 -0.158 -7.091 1.00 93.88 87 GLN A CA 1
ATOM 688 C C . GLN A 1 87 ? 7.164 -0.753 -7.929 1.00 93.88 87 GLN A C 1
ATOM 690 O O . GLN A 1 87 ? 7.451 -1.948 -7.852 1.00 93.88 87 GLN A O 1
ATOM 695 N N . TYR A 1 88 ? 7.815 0.083 -8.734 1.00 95.69 88 TYR A N 1
ATOM 696 C CA . TYR A 1 88 ? 8.974 -0.335 -9.510 1.00 95.69 88 TYR A CA 1
ATOM 697 C C . TYR A 1 88 ? 10.108 -0.822 -8.594 1.00 95.69 88 TYR A C 1
ATOM 699 O O . TYR A 1 88 ? 10.485 -0.145 -7.638 1.00 95.69 88 TYR A O 1
ATOM 707 N N . LEU A 1 89 ? 10.676 -1.985 -8.922 1.00 96.25 89 LEU A N 1
ATOM 708 C CA . LEU A 1 89 ? 11.771 -2.600 -8.176 1.00 96.25 89 LEU A CA 1
ATOM 709 C C . LEU A 1 89 ? 13.114 -2.363 -8.863 1.00 96.25 89 LEU A C 1
ATOM 711 O O . LEU A 1 89 ? 14.023 -1.765 -8.289 1.00 96.25 89 LEU A O 1
ATOM 715 N N . HIS A 1 90 ? 13.259 -2.878 -10.081 1.00 97.00 90 HIS A N 1
ATOM 716 C CA . HIS A 1 90 ? 14.499 -2.823 -10.847 1.00 97.00 90 HIS A CA 1
ATOM 717 C C . HIS A 1 90 ? 14.254 -3.189 -12.316 1.00 97.00 90 HIS A C 1
ATOM 719 O O . HIS A 1 90 ? 13.143 -3.547 -12.723 1.00 97.00 90 HIS A O 1
ATOM 725 N N . TYR A 1 91 ? 15.322 -3.113 -13.108 1.00 97.38 91 TYR A N 1
ATOM 726 C CA . TYR A 1 91 ? 15.346 -3.572 -14.485 1.00 97.38 91 TYR A CA 1
ATOM 727 C C . TYR A 1 91 ? 16.478 -4.569 -14.711 1.00 97.38 91 TYR A C 1
ATOM 729 O O . TYR A 1 91 ? 17.495 -4.545 -14.018 1.00 97.38 91 TYR A O 1
ATOM 737 N N . GLU A 1 92 ? 16.318 -5.389 -15.741 1.00 97.00 92 GLU A N 1
ATOM 738 C CA . GLU A 1 92 ? 17.358 -6.262 -16.268 1.00 97.00 92 GLU A CA 1
ATOM 739 C C . GLU A 1 92 ? 17.526 -6.023 -17.770 1.00 97.00 92 GLU A C 1
ATOM 741 O O . GLU A 1 92 ? 16.569 -5.728 -18.496 1.00 97.00 92 GLU A O 1
ATOM 746 N N . MET A 1 93 ? 18.762 -6.161 -18.248 1.00 94.69 93 MET A N 1
ATOM 747 C CA . MET A 1 93 ? 19.064 -6.133 -19.675 1.00 94.69 93 MET A CA 1
ATOM 748 C C . MET A 1 93 ? 19.078 -7.566 -20.212 1.00 94.69 93 MET A C 1
ATOM 750 O O . MET A 1 93 ? 19.882 -8.367 -19.735 1.00 94.69 93 MET A O 1
ATOM 754 N N . PRO A 1 94 ? 18.242 -7.901 -21.212 1.00 92.56 94 PRO A N 1
ATOM 755 C CA . PRO A 1 94 ? 18.327 -9.190 -21.886 1.00 92.56 94 PRO A CA 1
ATOM 756 C C . PRO A 1 94 ? 19.708 -9.412 -22.514 1.00 92.56 94 PRO A C 1
ATOM 758 O O . PRO A 1 94 ? 20.347 -8.460 -22.970 1.00 92.56 94 PRO A O 1
ATOM 761 N N . ASP A 1 95 ? 20.138 -10.670 -22.611 1.00 88.81 95 ASP A N 1
ATOM 762 C CA . ASP A 1 95 ? 21.444 -11.021 -23.173 1.00 88.81 95 ASP A CA 1
ATOM 763 C C . ASP A 1 95 ? 21.666 -10.401 -24.561 1.00 88.81 95 ASP A C 1
ATOM 765 O O . ASP A 1 95 ? 20.871 -10.555 -25.493 1.00 88.81 95 ASP A O 1
ATOM 769 N N . GLY A 1 96 ? 22.776 -9.672 -24.698 1.00 86.88 96 GLY A N 1
ATOM 770 C CA . GLY A 1 96 ? 23.160 -8.993 -25.937 1.00 86.88 96 GLY A CA 1
ATOM 771 C C . GLY A 1 96 ? 22.359 -7.725 -26.268 1.00 86.88 96 GLY A C 1
ATOM 772 O O . GLY A 1 96 ? 22.643 -7.091 -27.287 1.00 86.88 96 GLY A O 1
ATOM 773 N N . ALA A 1 97 ? 21.388 -7.323 -25.442 1.00 90.12 97 ALA A N 1
ATOM 774 C CA . ALA A 1 97 ? 20.712 -6.038 -25.576 1.00 90.12 97 ALA A CA 1
ATOM 775 C C . ALA A 1 97 ? 21.570 -4.903 -24.998 1.00 90.12 97 ALA A C 1
ATOM 777 O O . ALA A 1 97 ? 22.195 -5.042 -23.950 1.00 90.12 97 ALA A O 1
ATOM 778 N N . ILE A 1 98 ? 21.573 -3.755 -25.680 1.00 91.12 98 ILE A N 1
ATOM 779 C CA . ILE A 1 98 ? 22.230 -2.534 -25.207 1.00 91.12 98 ILE A CA 1
ATOM 780 C C . ILE A 1 98 ? 21.298 -1.339 -25.366 1.00 91.12 98 ILE A C 1
ATOM 782 O O . ILE A 1 98 ? 20.555 -1.245 -26.346 1.00 91.12 98 ILE A O 1
ATOM 786 N N . LEU A 1 99 ? 21.378 -0.404 -24.425 1.00 91.00 99 LEU A N 1
ATOM 787 C CA . LEU A 1 99 ? 20.799 0.922 -24.580 1.00 91.00 99 LEU A CA 1
ATOM 788 C C . LEU A 1 99 ? 21.757 1.812 -25.376 1.00 91.00 99 LEU A C 1
ATOM 790 O O . LEU A 1 99 ? 22.981 1.697 -25.268 1.00 91.00 99 LEU A O 1
ATOM 794 N N . THR A 1 100 ? 21.197 2.708 -26.185 1.00 87.12 100 THR A N 1
ATOM 795 C CA . THR A 1 100 ? 21.968 3.695 -26.945 1.00 87.12 100 THR A CA 1
ATOM 796 C C . THR A 1 100 ? 21.444 5.101 -26.703 1.00 87.12 100 THR A C 1
ATOM 798 O O . THR A 1 100 ? 20.239 5.309 -26.569 1.00 87.12 100 THR A O 1
ATOM 801 N N . LYS A 1 101 ? 22.367 6.059 -26.690 1.00 85.38 101 LYS A N 1
ATOM 802 C CA . LYS A 1 101 ? 22.122 7.499 -26.754 1.00 85.38 101 LYS A CA 1
ATOM 803 C C . LYS A 1 101 ? 21.859 7.922 -28.208 1.00 85.38 101 LYS A C 1
ATOM 805 O O . LYS A 1 101 ? 21.805 7.080 -29.113 1.00 85.38 101 LYS A O 1
ATOM 810 N N . LEU A 1 102 ? 21.727 9.230 -28.424 1.00 78.38 102 LEU A N 1
ATOM 811 C CA . LEU A 1 102 ? 21.783 9.872 -29.736 1.00 78.38 102 LEU A CA 1
ATOM 812 C C . LEU A 1 102 ? 22.988 9.353 -30.537 1.00 78.38 102 LEU A C 1
ATOM 814 O O . LEU A 1 102 ? 24.004 8.941 -29.971 1.00 78.38 102 LEU A O 1
ATOM 818 N N . ASP A 1 103 ? 22.829 9.317 -31.859 1.00 76.19 103 ASP A N 1
ATOM 819 C CA . ASP A 1 103 ? 23.821 8.797 -32.810 1.00 76.19 103 ASP A CA 1
ATOM 820 C C . ASP A 1 103 ? 24.232 7.335 -32.565 1.00 76.19 103 ASP A C 1
ATOM 822 O O . ASP A 1 103 ? 25.330 6.905 -32.918 1.00 76.19 103 ASP A O 1
ATOM 826 N N . HIS A 1 104 ? 23.342 6.543 -31.955 1.00 81.50 104 HIS A N 1
ATOM 827 C CA . HIS A 1 104 ? 23.549 5.123 -31.653 1.00 81.50 104 HIS A CA 1
ATOM 828 C C . HIS A 1 104 ? 24.726 4.815 -30.723 1.00 81.50 104 HIS A C 1
ATOM 830 O O . HIS A 1 104 ? 25.176 3.665 -30.668 1.00 81.50 104 HIS A O 1
ATOM 836 N N . VAL A 1 105 ? 25.211 5.808 -29.977 1.00 86.44 105 VAL A N 1
ATOM 837 C CA . VAL A 1 105 ? 26.323 5.627 -29.044 1.00 86.44 105 VAL A CA 1
ATOM 838 C C . VAL A 1 105 ? 25.870 4.724 -27.892 1.00 86.44 105 VAL A C 1
ATOM 840 O O . VAL A 1 105 ? 24.916 5.080 -27.198 1.00 86.44 105 VAL A O 1
ATOM 843 N N . PRO A 1 106 ? 26.513 3.567 -27.652 1.00 91.25 106 PRO A N 1
ATOM 844 C CA . PRO A 1 106 ? 26.153 2.690 -26.542 1.00 91.25 106 PRO A CA 1
ATOM 845 C C . PRO A 1 106 ? 26.240 3.390 -25.183 1.00 91.25 106 PRO A C 1
ATOM 847 O O . PRO A 1 106 ? 27.100 4.248 -24.963 1.00 91.25 106 PRO A O 1
ATOM 850 N N . PHE A 1 107 ? 25.363 2.995 -24.263 1.00 94.19 107 PHE A N 1
ATOM 851 C CA . PHE A 1 107 ? 25.496 3.344 -22.853 1.00 94.19 107 PHE A CA 1
ATOM 852 C C . PHE A 1 107 ? 26.799 2.759 -22.300 1.00 94.19 107 PHE A C 1
ATOM 854 O O . PHE A 1 107 ? 27.125 1.596 -22.549 1.00 94.19 107 PHE A O 1
ATOM 861 N N . ASN A 1 108 ? 27.538 3.569 -21.549 1.00 94.94 108 ASN A N 1
ATOM 862 C CA . ASN A 1 108 ? 28.638 3.105 -20.711 1.00 94.94 108 ASN A CA 1
ATOM 863 C C . ASN A 1 108 ? 28.125 2.733 -19.306 1.00 94.94 108 ASN A C 1
ATOM 865 O O . ASN A 1 108 ? 26.951 2.912 -18.987 1.00 94.94 108 ASN A O 1
ATOM 869 N N . GLU A 1 109 ? 29.009 2.230 -18.447 1.00 95.50 109 GLU A N 1
ATOM 870 C CA . GLU A 1 109 ? 28.653 1.810 -17.084 1.00 95.50 109 GLU A CA 1
ATOM 871 C C . GLU A 1 109 ? 28.013 2.935 -16.253 1.00 95.50 109 GLU A C 1
ATOM 873 O O . GLU A 1 109 ? 26.998 2.718 -15.594 1.00 95.50 109 GLU A O 1
ATOM 878 N N . ASN A 1 110 ? 28.544 4.159 -16.335 1.00 95.94 110 ASN A N 1
ATOM 879 C CA . ASN A 1 110 ? 27.989 5.310 -15.620 1.00 95.94 110 ASN A CA 1
ATOM 880 C C . ASN A 1 110 ? 26.600 5.698 -16.139 1.00 95.94 110 ASN A C 1
ATOM 882 O O . ASN A 1 110 ? 25.756 6.127 -15.354 1.00 95.94 110 ASN A O 1
ATOM 886 N N . ASP A 1 111 ? 26.347 5.530 -17.440 1.00 95.88 111 ASP A N 1
ATOM 887 C CA . ASP A 1 111 ? 25.030 5.767 -18.026 1.00 95.88 111 ASP A CA 1
ATOM 888 C C . ASP A 1 111 ? 24.003 4.778 -17.455 1.00 95.88 111 ASP A C 1
ATOM 890 O O . ASP A 1 111 ? 22.915 5.196 -17.070 1.00 95.88 111 ASP A O 1
ATOM 894 N N . TYR A 1 112 ? 24.348 3.490 -17.331 1.00 96.44 112 TYR A N 1
ATOM 895 C CA . TYR A 1 112 ? 23.463 2.482 -16.729 1.00 96.44 112 TYR A CA 1
ATOM 896 C C . TYR A 1 112 ? 23.213 2.724 -15.238 1.00 96.44 112 TYR A C 1
ATOM 898 O O . TYR A 1 112 ? 22.081 2.560 -14.778 1.00 96.44 112 TYR A O 1
ATOM 906 N N . ILE A 1 113 ? 24.236 3.154 -14.492 1.00 95.19 113 ILE A N 1
ATOM 907 C CA . ILE A 1 113 ? 24.086 3.543 -13.082 1.00 95.19 113 ILE A CA 1
ATOM 908 C C . ILE A 1 113 ? 23.128 4.732 -12.972 1.00 95.19 113 ILE A C 1
ATOM 910 O O . ILE A 1 113 ? 22.164 4.678 -12.209 1.00 95.19 113 ILE A O 1
ATOM 914 N N . LYS A 1 114 ? 23.349 5.791 -13.765 1.00 95.12 114 LYS A N 1
ATOM 915 C CA . LYS A 1 114 ? 22.480 6.975 -13.764 1.00 95.12 114 LYS A CA 1
ATOM 916 C C . LYS A 1 114 ? 21.054 6.613 -14.180 1.00 95.12 114 LYS A C 1
ATOM 918 O O . LYS A 1 114 ? 20.111 7.046 -13.532 1.00 95.12 114 LYS A O 1
ATOM 923 N N . PHE A 1 115 ? 20.895 5.783 -15.206 1.00 95.31 115 PHE A N 1
ATOM 924 C CA . PHE A 1 115 ? 19.597 5.289 -15.658 1.00 95.31 115 PHE A CA 1
ATOM 925 C C . PHE A 1 115 ? 18.857 4.513 -14.563 1.00 95.31 115 PHE A C 1
ATOM 927 O O . PHE A 1 115 ? 17.680 4.766 -14.334 1.00 95.31 115 PHE A O 1
ATOM 934 N N . GLY A 1 116 ? 19.552 3.641 -13.826 1.00 95.06 116 GLY A N 1
ATOM 935 C CA . GLY A 1 116 ? 18.976 2.957 -12.667 1.00 95.06 116 GLY A CA 1
ATOM 936 C C . GLY A 1 116 ? 18.501 3.926 -11.587 1.00 95.06 116 GLY A C 1
ATOM 937 O O . GLY A 1 116 ? 17.370 3.807 -11.130 1.00 95.06 116 GLY A O 1
ATOM 938 N N . ILE A 1 117 ? 19.313 4.932 -11.244 1.00 94.00 117 ILE A N 1
ATOM 939 C CA . ILE A 1 117 ? 18.940 5.974 -10.272 1.00 94.00 117 ILE A CA 1
ATOM 940 C C . ILE A 1 117 ? 17.684 6.733 -10.724 1.00 94.00 117 ILE A C 1
ATOM 942 O O . ILE A 1 117 ? 16.791 6.966 -9.913 1.00 94.00 117 ILE A O 1
ATOM 946 N N . ILE A 1 118 ? 17.597 7.082 -12.012 1.00 94.06 118 ILE A N 1
ATOM 947 C CA . ILE A 1 118 ? 16.432 7.761 -12.596 1.00 94.06 118 ILE A CA 1
ATOM 948 C C . ILE A 1 118 ? 15.179 6.901 -12.440 1.00 94.06 118 ILE A C 1
ATOM 950 O O . ILE A 1 118 ? 14.162 7.384 -11.950 1.00 94.06 118 ILE A O 1
ATOM 954 N N . LEU A 1 119 ? 15.248 5.621 -12.819 1.00 95.06 119 LEU A N 1
ATOM 955 C CA . LEU A 1 119 ? 14.098 4.722 -12.727 1.00 95.06 119 LEU A CA 1
ATOM 956 C C . LEU A 1 119 ? 13.692 4.425 -11.281 1.00 95.06 119 LEU A C 1
ATOM 958 O O . LEU A 1 119 ? 12.512 4.235 -11.023 1.00 95.06 119 LEU A O 1
ATOM 962 N N . SER A 1 120 ? 14.621 4.415 -10.327 1.00 93.44 120 SER A N 1
ATOM 963 C CA . SER A 1 120 ? 14.288 4.242 -8.907 1.00 93.44 120 SER A CA 1
ATOM 964 C C . SER A 1 120 ? 13.657 5.486 -8.265 1.00 93.44 120 SER A C 1
ATOM 966 O O . SER A 1 120 ? 13.151 5.391 -7.149 1.00 93.44 120 SER A O 1
ATOM 968 N N . SER A 1 121 ? 13.669 6.646 -8.933 1.00 91.00 121 SER A N 1
ATOM 969 C CA . SER A 1 121 ? 13.043 7.868 -8.423 1.00 91.00 121 SER A CA 1
ATOM 970 C C . SER A 1 121 ? 11.590 7.967 -8.882 1.00 91.00 121 SER A C 1
ATOM 972 O O . SER A 1 121 ? 11.324 8.376 -10.010 1.00 91.00 121 SER A O 1
ATOM 974 N N . SER A 1 122 ? 10.640 7.638 -8.003 1.00 86.00 122 SER A N 1
ATOM 975 C CA . SER A 1 122 ? 9.204 7.789 -8.296 1.00 86.00 122 SER A CA 1
ATOM 976 C C . SER A 1 122 ? 8.747 9.250 -8.362 1.00 86.00 122 SER A C 1
ATOM 978 O O . SER A 1 122 ? 7.701 9.540 -8.922 1.00 86.00 122 SER A O 1
ATOM 980 N N . GLN A 1 123 ? 9.523 10.178 -7.793 1.00 86.25 123 GLN A N 1
ATOM 981 C CA . GLN A 1 123 ? 9.344 11.619 -7.971 1.00 86.25 123 GLN A CA 1
ATOM 982 C C . GLN A 1 123 ? 10.393 12.090 -8.972 1.00 86.25 123 GLN A C 1
ATOM 984 O O . GLN A 1 123 ? 11.581 12.140 -8.647 1.00 86.25 123 GLN A O 1
ATOM 989 N N . SER A 1 124 ? 9.975 12.394 -10.196 1.00 87.50 124 SER A N 1
ATOM 990 C CA . SER A 1 124 ? 10.880 12.855 -11.244 1.00 87.50 124 SER A CA 1
ATOM 991 C C . SER A 1 124 ? 10.277 14.026 -11.995 1.00 87.50 124 SER A C 1
ATOM 993 O O . SER A 1 124 ? 9.085 14.059 -12.279 1.00 87.50 124 SER A O 1
ATOM 995 N N . MET A 1 125 ? 11.137 14.948 -12.418 1.00 86.94 125 MET A N 1
ATOM 996 C CA . MET A 1 125 ? 10.778 16.010 -13.355 1.00 86.94 125 MET A CA 1
ATOM 997 C C . MET A 1 125 ? 10.312 15.462 -14.710 1.00 86.94 125 MET A C 1
ATOM 999 O O . MET A 1 125 ? 9.769 16.223 -15.507 1.00 86.94 125 MET A O 1
ATOM 1003 N N . LEU A 1 126 ? 10.547 14.173 -14.991 1.00 86.75 126 LEU A N 1
ATOM 1004 C CA . LEU A 1 126 ? 10.033 13.498 -16.176 1.00 86.75 126 LEU A CA 1
ATOM 1005 C C . LEU A 1 126 ? 8.510 13.346 -16.163 1.00 86.75 126 LEU A C 1
ATOM 1007 O O . LEU A 1 126 ? 7.946 13.335 -17.251 1.00 86.75 126 LEU A O 1
ATOM 1011 N N . GLU A 1 127 ? 7.869 13.269 -14.993 1.00 87.38 127 GLU A N 1
ATOM 1012 C CA . GLU A 1 127 ? 6.418 13.060 -14.845 1.00 87.38 127 GLU A CA 1
ATOM 1013 C C . GLU A 1 127 ? 5.603 14.094 -15.635 1.00 87.38 127 GLU A C 1
ATOM 1015 O O . GLU A 1 127 ? 4.773 13.746 -16.471 1.00 87.38 127 GLU A O 1
ATOM 1020 N N . ASP A 1 128 ? 5.924 15.373 -15.440 1.00 85.12 128 ASP A N 1
ATOM 1021 C CA . ASP A 1 128 ? 5.257 16.496 -16.105 1.00 85.12 128 ASP A CA 1
ATOM 1022 C C . ASP A 1 128 ? 5.968 16.932 -17.400 1.00 85.12 128 ASP A C 1
ATOM 1024 O O . ASP A 1 128 ? 5.600 17.933 -18.026 1.00 85.12 128 ASP A O 1
ATOM 1028 N N . PHE A 1 129 ? 7.036 16.236 -17.804 1.00 83.44 129 PHE A N 1
ATOM 1029 C CA . PHE A 1 129 ? 7.824 16.649 -18.957 1.00 83.44 129 PHE A CA 1
ATOM 1030 C C . PHE A 1 129 ? 7.132 16.272 -20.266 1.00 83.44 129 PHE A C 1
ATOM 1032 O O . PHE A 1 129 ? 7.049 15.099 -20.645 1.00 83.44 129 PHE A O 1
ATOM 1039 N N . ASP A 1 130 ? 6.718 17.292 -21.016 1.00 80.94 130 ASP A N 1
ATOM 1040 C CA . ASP A 1 130 ? 6.219 17.118 -22.373 1.00 80.94 130 ASP A CA 1
ATOM 1041 C C . ASP A 1 130 ? 7.369 16.825 -23.346 1.00 80.94 130 ASP A C 1
ATOM 1043 O O . ASP A 1 130 ? 8.114 17.702 -23.800 1.00 80.94 130 ASP A O 1
ATOM 1047 N N . ILE A 1 131 ? 7.494 15.545 -23.680 1.00 78.00 131 ILE A N 1
ATOM 1048 C CA . ILE A 1 131 ? 8.519 15.027 -24.578 1.00 78.00 131 ILE A CA 1
ATOM 1049 C C . ILE A 1 131 ? 8.415 15.567 -26.013 1.00 78.00 131 ILE A C 1
ATOM 1051 O O . ILE A 1 131 ? 9.430 15.625 -26.713 1.00 78.00 131 ILE A O 1
ATOM 1055 N N . THR A 1 132 ? 7.237 16.037 -26.442 1.00 72.62 132 THR A N 1
ATOM 1056 C CA . THR A 1 132 ? 7.033 16.633 -27.777 1.00 72.62 132 THR A CA 1
ATOM 1057 C C . THR A 1 132 ? 7.815 17.939 -27.949 1.00 72.62 132 THR A C 1
ATOM 1059 O O . THR A 1 132 ? 8.137 18.346 -29.071 1.00 72.62 132 THR A O 1
ATOM 1062 N N . LEU A 1 133 ? 8.210 18.576 -26.841 1.00 68.56 133 LEU A N 1
ATOM 1063 C CA . LEU A 1 133 ? 9.015 19.793 -26.843 1.00 68.56 133 LEU A CA 1
ATOM 1064 C C . LEU A 1 133 ? 10.468 19.551 -27.273 1.00 68.56 133 LEU A C 1
ATOM 1066 O O . LEU A 1 133 ? 11.179 20.521 -27.563 1.00 68.56 133 LEU A O 1
ATOM 1070 N N . LEU A 1 134 ? 10.922 18.300 -27.363 1.00 67.38 134 LEU A N 1
ATOM 1071 C CA . LEU A 1 134 ? 12.270 17.987 -27.822 1.00 67.38 134 LEU A CA 1
ATOM 1072 C C . LEU A 1 134 ? 12.425 18.197 -29.342 1.00 67.38 134 LEU A C 1
ATOM 1074 O O . LEU A 1 134 ? 11.517 17.885 -30.116 1.00 67.38 134 LEU A O 1
ATOM 1078 N N . PRO A 1 135 ? 13.579 18.708 -29.806 1.00 56.47 135 PRO A N 1
ATOM 1079 C CA . PRO A 1 135 ? 13.892 18.750 -31.232 1.00 56.47 135 PRO A CA 1
ATOM 1080 C C . PRO A 1 135 ? 13.909 17.328 -31.817 1.00 56.47 135 PRO A C 1
ATOM 1082 O O . PRO A 1 135 ? 14.516 16.429 -31.239 1.00 56.47 135 PRO A O 1
ATOM 1085 N N . GLY A 1 136 ? 13.223 17.128 -32.948 1.00 55.09 136 GLY A N 1
ATOM 1086 C CA . GLY A 1 136 ? 13.068 15.817 -33.600 1.00 55.09 136 GLY A CA 1
ATOM 1087 C C . GLY A 1 136 ? 11.729 15.106 -33.353 1.00 55.09 136 GLY A C 1
ATOM 1088 O O . GLY A 1 136 ? 11.513 14.040 -33.926 1.00 55.09 136 GLY A O 1
ATOM 1089 N N . SER A 1 137 ? 10.814 15.683 -32.562 1.00 54.25 137 SER A N 1
ATOM 1090 C CA . SER A 1 137 ? 9.415 15.227 -32.511 1.00 54.25 137 SER A CA 1
ATOM 1091 C C . SER A 1 137 ? 8.691 15.520 -33.836 1.00 54.25 137 SER A C 1
ATOM 1093 O O . SER A 1 137 ? 8.943 16.535 -34.499 1.00 54.25 137 SER A O 1
ATOM 1095 N N . ARG A 1 138 ? 7.768 14.644 -34.244 1.00 50.00 138 ARG A N 1
ATOM 1096 C CA . ARG A 1 138 ? 6.952 14.774 -35.463 1.00 50.00 138 ARG A CA 1
ATOM 1097 C C . ARG A 1 138 ? 6.138 16.064 -35.468 1.00 50.00 138 ARG A C 1
ATOM 1099 O O . ARG A 1 138 ? 5.999 16.675 -36.524 1.00 50.00 138 ARG A O 1
ATOM 1106 N N . GLU A 1 139 ? 5.660 16.512 -34.308 1.00 50.84 139 GLU A N 1
ATOM 1107 C CA . GLU A 1 139 ? 4.901 17.763 -34.181 1.00 50.84 139 GLU A CA 1
ATOM 1108 C C . GLU A 1 139 ? 5.751 19.007 -34.486 1.00 50.84 139 GLU A C 1
ATOM 1110 O O . GLU A 1 139 ? 5.281 19.942 -35.143 1.00 50.84 139 GLU A O 1
ATOM 1115 N N . LYS A 1 140 ? 7.038 19.009 -34.112 1.00 49.62 140 LYS A N 1
ATOM 1116 C CA . LYS A 1 140 ? 7.964 20.082 -34.508 1.00 49.62 140 LYS A CA 1
ATOM 1117 C C . LYS A 1 140 ? 8.482 19.935 -35.936 1.00 49.62 140 LYS A C 1
ATOM 1119 O O . LYS A 1 140 ? 8.785 20.951 -36.559 1.00 49.62 140 LYS A O 1
ATOM 1124 N N . ALA A 1 141 ? 8.526 18.723 -36.492 1.00 45.78 141 ALA A N 1
ATOM 1125 C CA . ALA A 1 141 ? 8.881 18.515 -37.897 1.00 45.78 141 ALA A CA 1
ATOM 1126 C C . ALA A 1 141 ? 7.886 19.199 -38.861 1.00 45.78 141 ALA A C 1
ATOM 1128 O O . ALA A 1 141 ? 8.294 19.673 -39.919 1.00 45.78 141 ALA A O 1
ATOM 1129 N N . SER A 1 142 ? 6.612 19.354 -38.471 1.00 42.62 142 SER A N 1
ATOM 1130 C CA . SER A 1 142 ? 5.615 20.144 -39.219 1.00 42.62 142 SER A CA 1
ATOM 1131 C C . SER A 1 142 ? 5.757 21.671 -39.098 1.00 42.62 142 SER A C 1
ATOM 1133 O O . SER A 1 142 ? 5.116 22.396 -39.855 1.00 42.62 142 SER A O 1
ATOM 1135 N N . LEU A 1 143 ? 6.599 22.175 -38.189 1.00 41.78 143 LEU A N 1
ATOM 1136 C CA . LEU A 1 143 ? 6.844 23.609 -37.954 1.00 41.78 143 LEU A CA 1
ATOM 1137 C C . LEU A 1 143 ? 8.275 24.039 -38.330 1.00 41.78 143 LEU A C 1
ATOM 1139 O O . LEU A 1 143 ? 8.679 25.170 -38.053 1.00 41.78 143 LEU A O 1
ATOM 1143 N N . ALA A 1 144 ? 9.046 23.152 -38.967 1.00 39.88 144 ALA A N 1
ATOM 1144 C CA . ALA A 1 144 ? 10.469 23.309 -39.269 1.00 39.88 144 ALA A CA 1
ATOM 1145 C C . ALA A 1 144 ? 10.756 24.278 -40.437 1.00 39.88 144 ALA A C 1
ATOM 1147 O O . ALA A 1 144 ? 11.433 23.937 -41.405 1.00 39.88 144 ALA A O 1
ATOM 1148 N N . GLN A 1 145 ? 10.256 25.510 -40.339 1.00 39.50 145 GLN A N 1
ATOM 1149 C CA . GLN A 1 145 ? 10.652 26.630 -41.194 1.00 39.50 145 GLN A CA 1
ATOM 1150 C C . GLN A 1 145 ? 11.016 27.873 -40.368 1.00 39.50 145 GLN A C 1
ATOM 1152 O O . GLN A 1 145 ? 10.798 29.003 -40.794 1.00 39.50 145 GLN A O 1
ATOM 1157 N N . ILE A 1 146 ? 11.566 27.667 -39.169 1.00 38.47 146 ILE A N 1
ATOM 1158 C CA . ILE A 1 146 ? 12.184 28.723 -38.366 1.00 38.47 146 ILE A CA 1
ATOM 1159 C C . ILE A 1 146 ? 13.523 28.190 -37.850 1.00 38.47 146 ILE A C 1
ATOM 1161 O O . ILE A 1 146 ? 13.590 27.190 -37.138 1.00 38.47 146 ILE A O 1
ATOM 1165 N N . ASP A 1 147 ? 14.581 28.850 -38.303 1.00 37.75 147 ASP A N 1
ATOM 1166 C CA . ASP A 1 147 ? 15.992 28.564 -38.057 1.00 37.75 147 ASP A CA 1
ATOM 1167 C C . ASP A 1 147 ? 16.346 28.729 -36.562 1.00 37.75 147 ASP A C 1
ATOM 1169 O O . ASP A 1 147 ? 15.964 29.726 -35.944 1.00 37.75 147 ASP A O 1
ATOM 1173 N N . GLY A 1 148 ? 17.077 27.767 -35.978 1.00 38.53 148 GLY A N 1
ATOM 1174 C CA . GLY A 1 148 ? 17.727 27.940 -34.667 1.00 38.53 148 GLY A CA 1
ATOM 1175 C C . GLY A 1 148 ? 17.214 27.139 -33.459 1.00 38.53 148 GLY A C 1
ATOM 1176 O O . GLY A 1 148 ? 17.300 27.642 -32.339 1.00 38.53 148 GLY A O 1
ATOM 1177 N N . ILE A 1 149 ? 16.732 25.899 -33.613 1.00 41.31 149 ILE A N 1
ATOM 1178 C CA . ILE A 1 149 ? 16.467 25.018 -32.454 1.00 41.31 149 ILE A CA 1
ATOM 1179 C C . ILE A 1 149 ? 17.686 24.121 -32.207 1.00 41.31 149 ILE A C 1
ATOM 1181 O O . ILE A 1 149 ? 17.940 23.169 -32.941 1.00 41.31 149 ILE A O 1
ATOM 1185 N N . THR A 1 150 ? 18.460 24.435 -31.169 1.00 45.81 150 THR A N 1
ATOM 1186 C CA . THR A 1 150 ? 19.607 23.631 -30.736 1.00 45.81 150 THR A CA 1
ATOM 1187 C C . THR A 1 150 ? 19.134 22.358 -30.025 1.00 45.81 150 THR A C 1
ATOM 1189 O O . THR A 1 150 ? 18.203 22.390 -29.223 1.00 45.81 150 THR A O 1
ATOM 1192 N N . GLY A 1 151 ? 19.787 21.223 -30.303 1.00 52.84 151 GLY A N 1
ATOM 1193 C CA . GLY A 1 151 ? 19.510 19.893 -29.730 1.00 52.84 151 GLY A CA 1
ATOM 1194 C C . GLY A 1 151 ? 19.794 19.735 -28.229 1.00 52.84 151 GLY A C 1
ATOM 1195 O O . GLY A 1 151 ? 20.074 18.630 -27.775 1.00 52.84 151 GLY A O 1
ATOM 1196 N N . ALA A 1 152 ? 19.815 20.826 -27.464 1.00 58.47 152 ALA A N 1
ATOM 1197 C CA . ALA A 1 152 ? 20.227 20.814 -26.069 1.00 58.47 152 ALA A CA 1
ATOM 1198 C C . ALA A 1 152 ? 19.078 20.368 -25.154 1.00 58.47 152 ALA A C 1
ATOM 1200 O O . ALA A 1 152 ? 17.993 20.951 -25.171 1.00 58.47 152 ALA A O 1
ATOM 1201 N N . THR A 1 153 ? 19.343 19.372 -24.307 1.00 62.44 153 THR A N 1
ATOM 1202 C CA . THR A 1 153 ? 18.448 18.998 -23.209 1.00 62.44 153 THR A CA 1
ATOM 1203 C C . THR A 1 153 ? 18.161 20.215 -22.316 1.00 62.44 153 THR A C 1
ATOM 1205 O O . THR A 1 153 ? 19.105 20.895 -21.894 1.00 62.44 153 THR A O 1
ATOM 1208 N N . PRO A 1 154 ? 16.893 20.475 -21.947 1.00 66.56 154 PRO A N 1
ATOM 1209 C CA . PRO A 1 154 ? 16.567 21.461 -20.924 1.00 66.56 154 PRO A CA 1
ATOM 1210 C C . PRO A 1 154 ? 17.297 21.179 -19.601 1.00 66.56 154 PRO A C 1
ATOM 1212 O O . PRO A 1 154 ? 17.242 20.073 -19.065 1.00 66.56 154 PRO A O 1
ATOM 1215 N N . LYS A 1 155 ? 17.938 22.202 -19.017 1.00 69.38 155 LYS A N 1
ATOM 1216 C CA . LYS A 1 155 ? 18.616 22.086 -17.707 1.00 69.38 155 LYS A CA 1
ATOM 1217 C C . LYS A 1 155 ? 17.681 21.642 -16.576 1.00 69.38 155 LYS A C 1
ATOM 1219 O O . LYS A 1 155 ? 18.150 21.111 -15.580 1.00 69.38 155 LYS A O 1
ATOM 1224 N N . SER A 1 156 ? 16.377 21.865 -16.723 1.00 70.56 156 SER A N 1
ATOM 1225 C CA . SER A 1 156 ? 15.363 21.486 -15.737 1.00 70.56 156 SER A CA 1
ATOM 1226 C C . SER A 1 156 ? 15.234 19.976 -15.532 1.00 70.56 156 SER A C 1
ATOM 1228 O O . SER A 1 156 ? 14.770 19.577 -14.473 1.00 70.56 156 SER A O 1
ATOM 1230 N N . ILE A 1 157 ? 15.651 19.152 -16.503 1.00 77.44 157 ILE A N 1
ATOM 1231 C CA . ILE A 1 157 ? 15.550 17.685 -16.422 1.00 77.44 157 ILE A CA 1
ATOM 1232 C C . ILE A 1 157 ? 16.915 16.984 -16.391 1.00 77.44 157 ILE A C 1
ATOM 1234 O O . ILE A 1 157 ? 16.970 15.763 -16.371 1.00 77.44 157 ILE A O 1
ATOM 1238 N N . SER A 1 158 ? 18.039 17.715 -16.397 1.00 75.56 158 SER A N 1
ATOM 1239 C CA . SER A 1 158 ? 19.377 17.119 -16.590 1.00 75.56 158 SER A CA 1
ATOM 1240 C C . SER A 1 158 ? 19.824 16.153 -15.481 1.00 75.56 158 SER A C 1
ATOM 1242 O O . SER A 1 158 ? 20.671 15.284 -15.716 1.00 75.56 158 SER A O 1
ATOM 1244 N N . SER A 1 159 ? 19.280 16.296 -14.268 1.00 81.50 159 SER A N 1
ATOM 1245 C CA . SER A 1 159 ? 19.487 15.327 -13.182 1.00 81.50 159 SER A CA 1
ATOM 1246 C C . SER A 1 159 ? 18.777 14.001 -13.450 1.00 81.50 159 SER A C 1
ATOM 1248 O O . SER A 1 159 ? 19.293 12.954 -13.069 1.00 81.50 159 SER A O 1
ATOM 1250 N N . ASP A 1 160 ? 17.666 14.051 -14.183 1.00 83.75 160 ASP A N 1
ATOM 1251 C CA . ASP A 1 160 ? 16.696 12.965 -14.332 1.00 83.75 160 ASP A CA 1
ATOM 1252 C C . ASP A 1 160 ? 16.826 12.263 -15.691 1.00 83.75 160 ASP A C 1
ATOM 1254 O O . ASP A 1 160 ? 15.959 11.503 -16.110 1.00 83.75 160 ASP A O 1
ATOM 1258 N N . ILE A 1 161 ? 17.921 12.511 -16.411 1.00 88.44 161 ILE A N 1
ATOM 1259 C CA . ILE A 1 161 ? 18.179 11.894 -17.711 1.00 88.44 161 ILE A CA 1
ATOM 1260 C C . ILE A 1 161 ? 19.623 11.434 -17.851 1.00 88.44 161 ILE A C 1
ATOM 1262 O O . ILE A 1 161 ? 20.547 12.023 -17.296 1.00 88.44 161 ILE A O 1
ATOM 1266 N N . VAL A 1 162 ? 19.853 10.425 -18.679 1.00 89.06 162 VAL A N 1
ATOM 1267 C CA . VAL A 1 162 ? 21.167 10.214 -19.289 1.00 89.06 162 VAL A CA 1
ATOM 1268 C C . VAL A 1 162 ? 21.299 11.179 -20.466 1.00 89.06 162 VAL A C 1
ATOM 1270 O O . VAL A 1 162 ? 20.405 11.254 -21.315 1.00 89.06 162 VAL A O 1
ATOM 1273 N N . ASP A 1 163 ? 22.399 11.933 -20.518 1.00 85.81 163 ASP A N 1
ATOM 1274 C CA . ASP A 1 163 ? 22.630 12.910 -21.584 1.00 85.81 163 ASP A CA 1
ATOM 1275 C C . ASP A 1 163 ? 22.611 12.218 -22.952 1.00 85.81 163 ASP A C 1
ATOM 1277 O O . ASP A 1 163 ? 23.275 11.204 -23.172 1.00 85.81 163 ASP A O 1
ATOM 1281 N N . GLY A 1 164 ? 21.809 12.750 -23.875 1.00 82.56 164 GLY A N 1
ATOM 1282 C CA . GLY A 1 164 ? 21.579 12.126 -25.177 1.00 82.56 164 GLY A CA 1
ATOM 1283 C C . GLY A 1 164 ? 20.634 10.919 -25.154 1.00 82.56 164 GLY A C 1
ATOM 1284 O O . GLY A 1 164 ? 20.549 10.219 -26.151 1.00 82.56 164 GLY A O 1
ATOM 1285 N N . ALA A 1 165 ? 19.904 10.649 -24.071 1.00 87.12 165 ALA A N 1
ATOM 1286 C CA . ALA A 1 165 ? 18.917 9.565 -24.017 1.00 87.12 165 ALA A CA 1
ATOM 1287 C C . ALA A 1 165 ? 17.597 9.987 -23.355 1.00 87.12 165 ALA A C 1
ATOM 1289 O O . ALA A 1 165 ? 16.953 9.188 -22.676 1.00 87.12 165 ALA A O 1
ATOM 1290 N N . VAL A 1 166 ? 17.178 11.240 -23.571 1.00 86.56 166 VAL A N 1
ATOM 1291 C CA . VAL A 1 166 ? 15.959 11.814 -22.971 1.00 86.56 166 VAL A CA 1
ATOM 1292 C C . VAL A 1 166 ? 14.728 10.966 -23.269 1.00 86.56 166 VAL A C 1
ATOM 1294 O O . VAL A 1 166 ? 14.008 10.604 -22.345 1.00 86.56 166 VAL A O 1
ATOM 1297 N N . TYR A 1 167 ? 14.521 10.592 -24.537 1.00 84.00 167 TYR A N 1
ATOM 1298 C CA . TYR A 1 167 ? 13.363 9.788 -24.924 1.00 84.00 167 TYR A CA 1
ATOM 1299 C C . TYR A 1 167 ? 13.352 8.411 -24.260 1.00 84.00 167 TYR A C 1
ATOM 1301 O O . TYR A 1 167 ? 12.305 7.971 -23.789 1.00 84.00 167 TYR A O 1
ATOM 1309 N N . THR A 1 168 ? 14.506 7.744 -24.187 1.00 88.06 168 THR A N 1
ATOM 1310 C CA . THR A 1 168 ? 14.638 6.455 -23.498 1.00 88.06 168 THR A CA 1
ATOM 1311 C C . THR A 1 168 ? 14.319 6.596 -22.012 1.00 88.06 168 THR A C 1
ATOM 1313 O O . THR A 1 168 ? 13.513 5.828 -21.497 1.00 88.06 168 THR A O 1
ATOM 1316 N N . CYS A 1 169 ? 14.898 7.594 -21.333 1.00 91.44 169 CYS A N 1
ATOM 1317 C CA . CYS A 1 169 ? 14.655 7.835 -19.908 1.00 91.44 169 CYS A CA 1
ATOM 1318 C C . CYS A 1 169 ? 13.174 8.108 -19.642 1.00 91.44 169 CYS A C 1
ATOM 1320 O O . CYS A 1 169 ? 12.566 7.424 -18.830 1.00 91.44 169 CYS A O 1
ATOM 1322 N N . HIS A 1 170 ? 12.572 9.029 -20.395 1.00 89.25 170 HIS A N 1
ATOM 1323 C CA . HIS A 1 170 ? 11.158 9.379 -20.271 1.00 89.25 170 HIS A CA 1
ATOM 1324 C C . HIS A 1 170 ? 10.229 8.194 -20.543 1.00 89.25 170 HIS A C 1
ATOM 1326 O O . HIS A 1 170 ? 9.355 7.907 -19.729 1.00 89.25 170 HIS A O 1
ATOM 1332 N N . THR A 1 171 ? 10.441 7.469 -21.646 1.00 88.44 171 THR A N 1
ATOM 1333 C CA . THR A 1 171 ? 9.574 6.349 -22.042 1.00 88.44 171 THR A CA 1
ATOM 1334 C C . THR A 1 171 ? 9.602 5.233 -21.005 1.00 88.44 171 THR A C 1
ATOM 1336 O O . THR A 1 171 ? 8.550 4.728 -20.621 1.00 88.44 171 THR A O 1
ATOM 1339 N N . ILE A 1 172 ? 10.794 4.837 -20.544 1.00 92.62 172 ILE A N 1
ATOM 1340 C CA . ILE A 1 172 ? 10.918 3.741 -19.579 1.00 92.62 172 ILE A CA 1
ATOM 1341 C C . ILE A 1 172 ? 10.464 4.180 -18.184 1.00 92.62 172 ILE A C 1
ATOM 1343 O O . ILE A 1 172 ? 9.814 3.395 -17.501 1.00 92.62 172 ILE A O 1
ATOM 1347 N N . TRP A 1 173 ? 10.712 5.431 -17.788 1.00 93.62 173 TRP A N 1
ATOM 1348 C CA . TRP A 1 173 ? 10.216 5.959 -16.518 1.00 93.62 173 TRP A CA 1
ATOM 1349 C C . TRP A 1 173 ? 8.679 5.943 -16.457 1.00 93.62 173 TRP A C 1
ATOM 1351 O O . TRP A 1 173 ? 8.118 5.433 -15.493 1.00 93.62 173 TRP A O 1
ATOM 1361 N N . HIS A 1 174 ? 7.986 6.366 -17.521 1.00 90.88 174 HIS A N 1
ATOM 1362 C CA . HIS A 1 174 ? 6.516 6.301 -17.581 1.00 90.88 174 HIS A CA 1
ATOM 1363 C C . HIS A 1 174 ? 5.967 4.874 -17.657 1.00 90.88 174 HIS A C 1
ATOM 1365 O O . HIS A 1 174 ? 4.837 4.628 -17.244 1.00 90.88 174 HIS A O 1
ATOM 1371 N N . LEU A 1 175 ? 6.733 3.921 -18.192 1.00 91.25 175 LEU A N 1
ATOM 1372 C CA . LEU A 1 175 ? 6.362 2.509 -18.098 1.00 91.25 175 LEU A CA 1
ATOM 1373 C C . LEU A 1 175 ? 6.508 1.999 -16.663 1.00 91.25 175 LEU A C 1
ATOM 1375 O O . LEU A 1 175 ? 5.649 1.255 -16.207 1.00 91.25 175 LEU A O 1
ATOM 1379 N N . ALA A 1 176 ? 7.566 2.404 -15.960 1.00 92.88 176 ALA A N 1
ATOM 1380 C CA . ALA A 1 176 ? 7.835 1.998 -14.586 1.00 92.88 176 ALA A CA 1
ATOM 1381 C C . ALA A 1 176 ? 6.839 2.596 -13.574 1.00 92.88 176 ALA A C 1
ATOM 1383 O O . ALA A 1 176 ? 6.423 1.876 -12.673 1.00 92.88 176 ALA A O 1
ATOM 1384 N N . HIS A 1 177 ? 6.435 3.860 -13.745 1.00 91.88 177 HIS A N 1
ATOM 1385 C CA . HIS A 1 177 ? 5.647 4.623 -12.755 1.00 91.88 177 HIS A CA 1
ATOM 1386 C C . HIS A 1 177 ? 4.266 5.083 -13.248 1.00 91.88 177 HIS A C 1
ATOM 1388 O O . HIS A 1 177 ? 3.570 5.808 -12.550 1.00 91.88 177 HIS A O 1
ATOM 1394 N N . GLY A 1 178 ? 3.872 4.716 -14.469 1.00 86.38 178 GLY A N 1
ATOM 1395 C CA . GLY A 1 178 ? 2.583 5.100 -15.054 1.00 86.38 178 GLY A CA 1
ATOM 1396 C C . GLY A 1 178 ? 1.532 3.992 -14.974 1.00 86.38 178 GLY A C 1
ATOM 1397 O O . GLY A 1 178 ? 1.457 3.237 -14.012 1.00 86.38 178 GLY A O 1
ATOM 1398 N N . ALA A 1 179 ? 0.746 3.839 -16.046 1.00 84.62 179 ALA A N 1
ATOM 1399 C CA . ALA A 1 179 ? -0.423 2.948 -16.119 1.00 84.62 179 ALA A CA 1
ATOM 1400 C C . ALA A 1 179 ? -0.176 1.469 -15.738 1.00 84.62 179 ALA A C 1
ATOM 1402 O O . ALA A 1 179 ? -1.120 0.736 -15.427 1.00 84.62 179 ALA A O 1
ATOM 1403 N N . VAL A 1 180 ? 1.079 1.008 -15.779 1.00 89.06 180 VAL A N 1
ATOM 1404 C CA . VAL A 1 180 ? 1.453 -0.343 -15.338 1.00 89.06 180 VAL A CA 1
ATOM 1405 C C . VAL A 1 180 ? 1.227 -0.515 -13.837 1.00 89.06 180 VAL A C 1
ATOM 1407 O O . VAL A 1 180 ? 0.650 -1.522 -13.432 1.00 89.06 180 VAL A O 1
ATOM 1410 N N . GLN A 1 181 ? 1.613 0.479 -13.034 1.00 88.25 181 GLN A N 1
ATOM 1411 C CA . GLN A 1 181 ? 1.453 0.464 -11.582 1.00 88.25 181 GLN A CA 1
ATOM 1412 C C . GLN A 1 181 ? -0.023 0.325 -11.186 1.00 88.25 181 GLN A C 1
ATOM 1414 O O . GLN A 1 181 ? -0.375 -0.576 -10.422 1.00 88.25 181 GLN A O 1
ATOM 1419 N N . ASP A 1 182 ? -0.896 1.148 -11.772 1.00 84.44 182 ASP A N 1
ATOM 1420 C CA . ASP A 1 182 ? -2.340 1.113 -11.502 1.00 84.44 182 ASP A CA 1
ATOM 1421 C C . ASP A 1 182 ? -2.962 -0.241 -11.869 1.00 84.44 182 ASP A C 1
ATOM 1423 O O . ASP A 1 182 ? -3.815 -0.772 -11.154 1.00 84.44 182 ASP A O 1
ATOM 1427 N N . SER A 1 183 ? -2.512 -0.827 -12.982 1.00 90.19 183 SER A N 1
ATOM 1428 C CA . SER A 1 183 ? -2.993 -2.133 -13.435 1.00 90.19 183 SER A CA 1
ATOM 1429 C C . SER A 1 183 ? -2.565 -3.253 -12.487 1.00 90.19 183 SER A C 1
ATOM 1431 O O . SER A 1 183 ? -3.359 -4.150 -12.209 1.00 90.19 183 SER A O 1
ATOM 1433 N N . ILE A 1 184 ? -1.335 -3.202 -11.967 1.00 93.19 184 ILE A N 1
ATOM 1434 C CA . ILE A 1 184 ? -0.816 -4.209 -11.036 1.00 93.19 184 ILE A CA 1
ATOM 1435 C C . ILE A 1 184 ? -1.639 -4.247 -9.751 1.00 93.19 184 ILE A C 1
ATOM 1437 O O . ILE A 1 184 ? -2.013 -5.332 -9.320 1.00 93.19 184 ILE A O 1
ATOM 1441 N N . ALA A 1 185 ? -1.983 -3.097 -9.168 1.00 85.94 185 ALA A N 1
ATOM 1442 C CA . ALA A 1 185 ? -2.763 -3.068 -7.930 1.00 85.94 185 ALA A CA 1
ATOM 1443 C C . ALA A 1 185 ? -4.131 -3.768 -8.084 1.00 85.94 185 ALA A C 1
ATOM 1445 O O . ALA A 1 185 ? -4.573 -4.487 -7.187 1.00 85.94 185 ALA A O 1
ATOM 1446 N N . LEU A 1 186 ? -4.781 -3.604 -9.244 1.00 87.69 186 LEU A N 1
ATOM 1447 C CA . LEU A 1 186 ? -6.042 -4.278 -9.570 1.00 87.69 186 LEU A CA 1
ATOM 1448 C C . LEU A 1 186 ? -5.861 -5.781 -9.805 1.00 87.69 186 LEU A C 1
ATOM 1450 O O . LEU A 1 186 ? -6.684 -6.572 -9.351 1.00 87.69 186 LEU A O 1
ATOM 1454 N N . LEU A 1 187 ? -4.791 -6.179 -10.497 1.00 92.44 187 LEU A N 1
ATOM 1455 C CA . LEU A 1 187 ? -4.473 -7.591 -10.724 1.00 92.44 187 LEU A CA 1
ATOM 1456 C C . LEU A 1 187 ? -4.157 -8.311 -9.413 1.00 92.44 187 LEU A C 1
ATOM 1458 O O . LEU A 1 187 ? -4.645 -9.413 -9.188 1.00 92.44 187 LEU A O 1
ATOM 1462 N N . THR A 1 188 ? -3.399 -7.669 -8.523 1.00 92.50 188 THR A N 1
ATOM 1463 C CA . THR A 1 188 ? -3.101 -8.202 -7.192 1.00 92.50 188 THR A CA 1
ATOM 1464 C C . THR A 1 188 ? -4.372 -8.436 -6.390 1.00 92.50 188 THR A C 1
ATOM 1466 O O . THR A 1 188 ? -4.480 -9.471 -5.743 1.00 92.50 188 THR A O 1
ATOM 1469 N N . LEU A 1 189 ? -5.356 -7.533 -6.470 1.00 89.06 189 LEU A N 1
ATOM 1470 C CA . LEU A 1 189 ? -6.650 -7.738 -5.820 1.00 89.06 189 LEU A CA 1
ATOM 1471 C C . LEU A 1 189 ? -7.389 -8.972 -6.364 1.00 89.06 189 LEU A C 1
ATOM 1473 O O . LEU A 1 189 ? -7.958 -9.728 -5.584 1.00 89.06 189 LEU A O 1
ATOM 1477 N N . ASP A 1 190 ? -7.359 -9.200 -7.679 1.00 90.44 190 ASP A N 1
ATOM 1478 C CA . ASP A 1 190 ? -8.037 -10.339 -8.321 1.00 90.44 190 ASP A CA 1
ATOM 1479 C C . ASP A 1 190 ? -7.441 -11.696 -7.905 1.00 90.44 190 ASP A C 1
ATOM 1481 O O . ASP A 1 190 ? -8.161 -12.685 -7.766 1.00 90.44 190 ASP A O 1
ATOM 1485 N N . ILE A 1 191 ? -6.128 -11.743 -7.657 1.00 90.94 191 ILE A N 1
ATOM 1486 C CA . ILE A 1 191 ? -5.419 -12.969 -7.256 1.00 90.94 191 ILE A CA 1
ATOM 1487 C C . ILE A 1 191 ? -5.280 -13.141 -5.737 1.00 90.94 191 ILE A C 1
ATOM 1489 O O . ILE A 1 191 ? -4.751 -14.162 -5.294 1.00 90.94 191 ILE A O 1
ATOM 1493 N N . ALA A 1 192 ? -5.691 -12.155 -4.936 1.00 91.81 192 ALA A N 1
ATOM 1494 C CA . ALA A 1 192 ? -5.473 -12.134 -3.493 1.00 91.81 192 ALA A CA 1
ATOM 1495 C C . ALA A 1 192 ? -6.396 -13.099 -2.745 1.00 91.81 192 ALA A C 1
ATOM 1497 O O . ALA A 1 192 ? -7.404 -12.725 -2.145 1.00 91.81 192 ALA A O 1
ATOM 1498 N N . ASP A 1 193 ? -6.010 -14.371 -2.739 1.00 92.19 193 ASP A N 1
ATOM 1499 C CA . ASP A 1 193 ? -6.620 -15.359 -1.867 1.00 92.19 193 ASP A CA 1
ATOM 1500 C C . ASP A 1 193 ? -6.234 -15.151 -0.391 1.00 92.19 193 ASP A C 1
ATOM 1502 O O . ASP A 1 193 ? -5.447 -14.275 -0.013 1.00 92.19 193 ASP A O 1
ATOM 1506 N N . LYS A 1 194 ? -6.822 -15.976 0.479 1.00 93.00 194 LYS A N 1
ATOM 1507 C CA . LYS A 1 194 ? -6.587 -15.902 1.921 1.00 93.00 194 LYS A CA 1
ATOM 1508 C C . LYS A 1 194 ? -5.102 -16.052 2.280 1.00 93.00 194 LYS A C 1
ATOM 1510 O O . LYS A 1 194 ? -4.643 -15.364 3.194 1.00 93.00 194 LYS A O 1
ATOM 1515 N N . ASP A 1 195 ? -4.376 -16.946 1.613 1.00 92.62 195 ASP A N 1
ATOM 1516 C CA . ASP A 1 195 ? -2.990 -17.261 1.959 1.00 92.62 195 ASP A CA 1
ATOM 1517 C C . ASP A 1 195 ? -2.064 -16.110 1.552 1.00 92.62 195 ASP A C 1
ATOM 1519 O O . ASP A 1 195 ? -1.244 -15.669 2.365 1.00 92.62 195 ASP A O 1
ATOM 1523 N N . LEU A 1 196 ? -2.269 -15.536 0.359 1.00 93.75 196 LEU A N 1
ATOM 1524 C CA . LEU A 1 196 ? -1.566 -14.328 -0.066 1.00 93.75 196 LEU A CA 1
ATOM 1525 C C . LEU A 1 196 ? -1.873 -13.155 0.871 1.00 93.75 196 LEU A C 1
ATOM 1527 O O . LEU A 1 196 ? -0.958 -12.492 1.349 1.00 93.75 196 LEU A O 1
ATOM 1531 N N . MET A 1 197 ? -3.142 -12.927 1.212 1.00 94.94 197 MET A N 1
ATOM 1532 C CA . MET A 1 197 ? -3.541 -11.850 2.124 1.00 94.94 197 MET A CA 1
ATOM 1533 C C . MET A 1 197 ? -2.890 -11.977 3.508 1.00 94.94 197 MET A C 1
ATOM 1535 O O . MET A 1 197 ? -2.440 -10.983 4.083 1.00 94.94 197 MET A O 1
ATOM 1539 N N . MET A 1 198 ? -2.800 -13.195 4.050 1.00 94.81 198 MET A N 1
ATOM 1540 C CA . MET A 1 198 ? -2.098 -13.454 5.311 1.00 94.81 198 MET A CA 1
ATOM 1541 C C . MET A 1 198 ? -0.592 -13.201 5.191 1.00 94.81 198 MET A C 1
ATOM 1543 O O . MET A 1 198 ? 0.001 -12.602 6.094 1.00 94.81 198 MET A O 1
ATOM 1547 N N . HIS A 1 199 ? 0.019 -13.622 4.082 1.00 94.00 199 HIS A N 1
ATOM 1548 C CA . HIS A 1 199 ? 1.429 -13.375 3.802 1.00 94.00 199 HIS A CA 1
ATOM 1549 C C . HIS A 1 199 ? 1.731 -11.871 3.730 1.00 94.00 199 HIS A C 1
ATOM 1551 O O . HIS A 1 199 ? 2.593 -11.382 4.461 1.00 94.00 199 HIS A O 1
ATOM 1557 N N . LEU A 1 200 ? 0.976 -11.122 2.922 1.00 94.31 200 LEU A N 1
ATOM 1558 C CA . LEU A 1 200 ? 1.146 -9.680 2.724 1.00 94.31 200 LEU A CA 1
ATOM 1559 C C . LEU A 1 200 ? 0.917 -8.882 4.009 1.00 94.31 200 LEU A C 1
ATOM 1561 O O . LEU A 1 200 ? 1.702 -7.990 4.332 1.00 94.31 200 LEU A O 1
ATOM 1565 N N . LEU A 1 201 ? -0.094 -9.243 4.803 1.00 95.19 201 LEU A N 1
ATOM 1566 C CA . LEU A 1 201 ? -0.329 -8.610 6.098 1.00 95.19 201 LEU A CA 1
ATOM 1567 C C . LEU A 1 201 ? 0.836 -8.849 7.075 1.00 95.19 201 LEU A C 1
ATOM 1569 O O . LEU A 1 201 ? 1.115 -8.002 7.925 1.00 95.19 201 LEU A O 1
ATOM 1573 N N . ASN A 1 202 ? 1.531 -9.983 6.988 1.00 94.31 202 ASN A N 1
ATOM 1574 C CA . ASN A 1 202 ? 2.683 -10.271 7.841 1.00 94.31 202 ASN A CA 1
ATOM 1575 C C . ASN A 1 202 ? 4.023 -9.772 7.265 1.00 94.31 202 ASN A C 1
ATOM 1577 O O . ASN A 1 202 ? 5.025 -9.759 7.981 1.00 94.31 202 ASN A O 1
ATOM 1581 N N . HIS A 1 203 ? 4.047 -9.340 6.004 1.00 93.88 203 HIS A N 1
ATOM 1582 C CA . HIS A 1 203 ? 5.245 -8.875 5.315 1.00 93.88 203 HIS A CA 1
ATOM 1583 C C . HIS A 1 203 ? 5.781 -7.562 5.929 1.00 93.88 203 HIS A C 1
ATOM 1585 O O . HIS A 1 203 ? 4.988 -6.707 6.328 1.00 93.88 203 HIS A O 1
ATOM 1591 N N . PRO A 1 204 ? 7.109 -7.337 5.997 1.00 92.19 204 PRO A N 1
ATOM 1592 C CA . PRO A 1 204 ? 7.686 -6.102 6.545 1.00 92.19 204 PRO A CA 1
ATOM 1593 C C . PRO A 1 204 ? 7.387 -4.833 5.729 1.00 92.19 204 PRO A C 1
ATOM 1595 O O . PRO A 1 204 ? 7.605 -3.737 6.233 1.00 92.19 204 PRO A O 1
ATOM 1598 N N . ASN A 1 205 ? 6.898 -4.958 4.490 1.00 92.56 205 ASN A N 1
ATOM 1599 C CA . ASN A 1 205 ? 6.493 -3.812 3.670 1.00 92.56 205 ASN A CA 1
ATOM 1600 C C . ASN A 1 205 ? 5.186 -3.202 4.206 1.00 92.56 205 ASN A C 1
ATOM 1602 O O . ASN A 1 205 ? 4.131 -3.836 4.182 1.00 92.56 205 ASN A O 1
ATOM 1606 N N . ASP A 1 206 ? 5.251 -1.952 4.656 1.00 93.81 206 ASP A N 1
ATOM 1607 C CA . ASP A 1 206 ? 4.105 -1.226 5.194 1.00 93.81 206 ASP A CA 1
ATOM 1608 C C . ASP A 1 206 ? 2.990 -0.984 4.167 1.00 93.81 206 ASP A C 1
ATOM 1610 O O . ASP A 1 206 ? 1.826 -0.908 4.560 1.00 93.81 206 ASP A O 1
ATOM 1614 N N . ASP A 1 207 ? 3.309 -0.858 2.876 1.00 92.62 207 ASP A N 1
ATOM 1615 C CA . ASP A 1 207 ? 2.299 -0.691 1.826 1.00 92.62 207 ASP A CA 1
ATOM 1616 C C . ASP A 1 207 ? 1.460 -1.954 1.663 1.00 92.62 207 ASP A C 1
ATOM 1618 O O . ASP A 1 207 ? 0.235 -1.865 1.591 1.00 92.62 207 ASP A O 1
ATOM 1622 N N . TYR A 1 208 ? 2.090 -3.129 1.748 1.00 94.62 208 TYR A N 1
ATOM 1623 C CA . TYR A 1 208 ? 1.383 -4.412 1.738 1.00 94.62 208 TYR A CA 1
ATOM 1624 C C . TYR A 1 208 ? 0.448 -4.517 2.942 1.00 94.62 208 TYR A C 1
ATOM 1626 O O . TYR A 1 208 ? -0.729 -4.846 2.804 1.00 94.62 208 TYR A O 1
ATOM 1634 N N . GLN A 1 209 ? 0.944 -4.159 4.129 1.00 95.56 209 GLN A N 1
ATOM 1635 C CA . GLN A 1 209 ? 0.135 -4.185 5.344 1.00 95.56 209 GLN A CA 1
ATOM 1636 C C . GLN A 1 209 ? -1.055 -3.224 5.256 1.00 95.56 209 GLN A C 1
ATOM 1638 O O . GLN A 1 209 ? -2.174 -3.617 5.588 1.00 95.56 209 GLN A O 1
ATOM 1643 N N . ARG A 1 210 ? -0.833 -1.976 4.814 1.00 94.88 210 ARG A N 1
ATOM 1644 C CA . ARG A 1 210 ? -1.894 -0.971 4.637 1.00 94.88 210 ARG A CA 1
ATOM 1645 C C . ARG A 1 210 ? -2.962 -1.463 3.671 1.00 94.88 210 ARG A C 1
ATOM 1647 O O . ARG A 1 210 ? -4.138 -1.4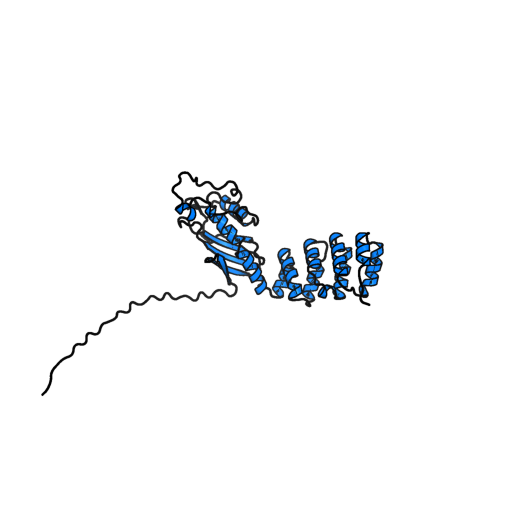46 4.032 1.00 94.88 210 ARG A O 1
ATOM 1654 N N . TRP A 1 211 ? -2.537 -1.948 2.507 1.00 93.00 211 TRP A N 1
ATOM 1655 C CA . TRP A 1 211 ? -3.427 -2.472 1.483 1.00 93.00 211 TRP A CA 1
ATOM 1656 C C . TRP A 1 211 ? -4.254 -3.651 2.008 1.00 93.00 211 TRP A C 1
ATOM 1658 O O . TRP A 1 211 ? -5.478 -3.635 1.889 1.00 93.00 211 TRP A O 1
ATOM 1668 N N . CYS A 1 212 ? -3.642 -4.617 2.703 1.00 94.56 212 CYS A N 1
ATOM 1669 C CA . CYS A 1 212 ? -4.387 -5.718 3.319 1.00 94.56 212 CYS A CA 1
ATOM 1670 C C . CYS A 1 212 ? -5.405 -5.231 4.354 1.00 94.56 212 CYS A C 1
ATOM 1672 O O . CYS A 1 212 ? -6.534 -5.711 4.367 1.00 94.56 212 CYS A O 1
ATOM 1674 N N . ILE A 1 213 ? -5.047 -4.278 5.220 1.00 95.38 213 ILE A N 1
ATOM 1675 C CA . ILE A 1 213 ? -5.971 -3.742 6.234 1.00 95.38 213 ILE A CA 1
ATOM 1676 C C . ILE A 1 213 ? -7.208 -3.104 5.582 1.00 95.38 213 ILE A C 1
ATOM 1678 O O . ILE A 1 213 ? -8.312 -3.265 6.107 1.00 95.38 213 ILE A O 1
ATOM 1682 N N . ASP A 1 214 ? -7.037 -2.425 4.445 1.00 92.81 214 ASP A N 1
ATOM 1683 C CA . ASP A 1 214 ? -8.133 -1.770 3.721 1.00 92.81 214 ASP A CA 1
ATOM 1684 C C . ASP A 1 214 ? -9.145 -2.776 3.134 1.00 92.81 214 ASP A C 1
ATOM 1686 O O . ASP A 1 214 ? -10.333 -2.463 3.038 1.00 92.81 214 ASP A O 1
ATOM 1690 N N . HIS A 1 215 ? -8.712 -4.002 2.821 1.00 92.31 215 HIS A N 1
ATOM 1691 C CA . HIS A 1 215 ? -9.549 -5.030 2.185 1.00 92.31 215 HIS A CA 1
ATOM 1692 C C . HIS A 1 215 ? -10.050 -6.100 3.168 1.00 92.31 215 HIS A C 1
ATOM 1694 O O . HIS A 1 215 ? -11.211 -6.510 3.113 1.00 92.31 215 HIS A O 1
ATOM 1700 N N . VAL A 1 216 ? -9.230 -6.505 4.145 1.00 93.25 216 VAL A N 1
ATOM 1701 C CA . VAL A 1 216 ? -9.551 -7.582 5.101 1.00 93.25 216 VAL A CA 1
ATOM 1702 C C . VAL A 1 216 ? -10.833 -7.303 5.881 1.00 93.25 216 VAL A C 1
ATOM 1704 O O . VAL A 1 216 ? -11.626 -8.214 6.111 1.00 93.25 216 VAL A O 1
ATOM 1707 N N . PHE A 1 217 ? -11.075 -6.056 6.288 1.00 92.19 217 PHE A N 1
ATOM 1708 C CA . PHE A 1 217 ? -12.291 -5.725 7.031 1.00 92.19 217 PHE A CA 1
ATOM 1709 C C . PHE A 1 217 ? -13.576 -5.867 6.206 1.00 92.19 217 PHE A C 1
ATOM 1711 O O . PHE A 1 217 ? -14.647 -6.011 6.798 1.00 92.19 217 PHE A O 1
ATOM 1718 N N . LEU A 1 218 ? -13.484 -5.818 4.876 1.00 90.38 218 LEU A N 1
ATOM 1719 C CA . LEU A 1 218 ? -14.612 -6.001 3.966 1.00 90.38 218 LEU A CA 1
ATOM 1720 C C . LEU A 1 218 ? -14.773 -7.470 3.566 1.00 90.38 218 LEU A C 1
ATOM 1722 O O . LEU A 1 218 ? -15.886 -7.992 3.608 1.00 90.38 218 LEU A O 1
ATOM 1726 N N . GLU A 1 219 ? -13.673 -8.133 3.222 1.00 91.19 219 GLU A N 1
ATOM 1727 C CA . GLU A 1 219 ? -13.676 -9.491 2.666 1.00 91.19 219 GLU A CA 1
ATOM 1728 C C . GLU A 1 219 ? -13.721 -10.584 3.739 1.00 91.19 219 GLU A C 1
ATOM 1730 O O . GLU A 1 219 ? -14.391 -11.602 3.565 1.00 91.19 219 GLU A O 1
ATOM 1735 N N . TYR A 1 220 ? -13.074 -10.347 4.883 1.00 92.12 220 TYR A N 1
ATOM 1736 C CA . TYR A 1 220 ? -12.918 -11.313 5.974 1.00 92.12 220 TYR A CA 1
ATOM 1737 C C . TYR A 1 220 ? -13.326 -10.733 7.350 1.00 92.12 220 TYR A C 1
ATOM 1739 O O . TYR A 1 220 ? -12.578 -10.835 8.332 1.00 92.12 220 TYR A O 1
ATOM 1747 N N . PRO A 1 221 ? -14.517 -10.108 7.485 1.00 90.12 221 PRO A N 1
ATOM 1748 C CA . PRO A 1 221 ? -14.906 -9.354 8.682 1.00 90.12 221 PRO A CA 1
ATOM 1749 C C . PRO A 1 221 ? -15.069 -10.199 9.957 1.00 90.12 221 PRO A C 1
ATOM 1751 O O . PRO A 1 221 ? -15.233 -9.637 11.046 1.00 90.12 221 PRO A O 1
ATOM 1754 N N . LYS A 1 222 ? -15.104 -11.535 9.855 1.00 90.44 222 LYS A N 1
ATOM 1755 C CA . LYS A 1 222 ? -15.354 -12.455 10.982 1.00 90.44 222 LYS A CA 1
ATOM 1756 C C . LYS A 1 222 ? -14.185 -13.405 11.245 1.00 90.44 222 LYS A C 1
ATOM 1758 O O . LYS A 1 222 ? -14.201 -14.150 12.229 1.00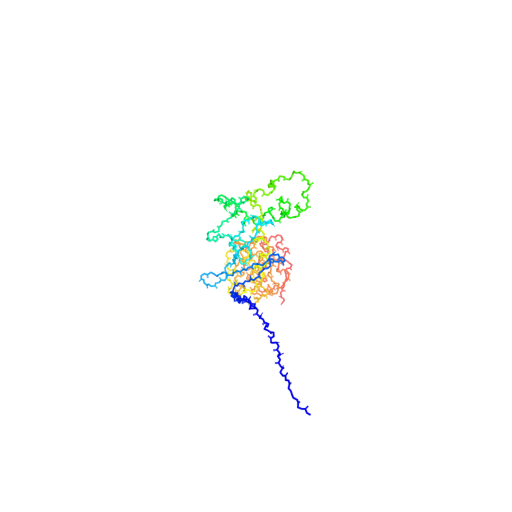 90.44 222 LYS A O 1
ATOM 1763 N N . GLU A 1 223 ? -13.168 -13.367 10.402 1.00 93.75 223 GLU A N 1
ATOM 1764 C CA . GLU A 1 223 ? -12.075 -14.316 10.372 1.00 93.75 223 GLU A CA 1
ATOM 1765 C C . GLU A 1 223 ? -11.074 -13.938 11.459 1.00 93.75 223 GLU A C 1
ATOM 1767 O O . GLU A 1 223 ? -10.266 -13.018 11.335 1.00 93.75 223 GLU A O 1
ATOM 1772 N N . ARG A 1 224 ? -11.143 -14.666 12.577 1.00 91.62 224 ARG A N 1
ATOM 1773 C CA . ARG A 1 224 ? -10.357 -14.352 13.778 1.00 91.62 224 ARG A CA 1
ATOM 1774 C C . ARG A 1 224 ? -8.854 -14.327 13.545 1.00 91.62 224 ARG A C 1
ATOM 1776 O O . ARG A 1 224 ? -8.168 -13.588 14.234 1.00 91.62 224 ARG A O 1
ATOM 1783 N N . GLU A 1 225 ? -8.352 -15.135 12.622 1.00 94.44 225 GLU A N 1
ATOM 1784 C CA . GLU A 1 225 ? -6.928 -15.193 12.300 1.00 94.44 225 GLU A CA 1
ATOM 1785 C C . GLU A 1 225 ? -6.415 -13.841 11.785 1.00 94.44 225 GLU A C 1
ATOM 1787 O O . GLU A 1 225 ? -5.493 -13.273 12.373 1.00 94.44 225 GLU A O 1
ATOM 1792 N N . PHE A 1 226 ? -7.103 -13.267 10.793 1.00 95.88 226 PHE A N 1
ATOM 1793 C CA . PHE A 1 226 ? -6.824 -11.926 10.289 1.00 95.88 226 PHE A CA 1
ATOM 1794 C C . PHE A 1 226 ? -6.946 -10.871 11.381 1.00 95.88 226 PHE A C 1
ATOM 1796 O O . PHE A 1 226 ? -6.037 -10.068 11.575 1.00 95.88 226 PHE A O 1
ATOM 1803 N N . LEU A 1 227 ? -8.051 -10.878 12.130 1.00 94.75 227 LEU A N 1
ATOM 1804 C CA . LEU A 1 227 ? -8.279 -9.863 13.157 1.00 94.75 227 LEU A CA 1
ATOM 1805 C C . LEU A 1 227 ? -7.234 -9.929 14.278 1.00 94.75 227 LEU A C 1
ATOM 1807 O O . LEU A 1 227 ? -6.773 -8.891 14.745 1.00 94.75 227 LEU A O 1
ATOM 1811 N N . ASN A 1 228 ? -6.818 -11.129 14.689 1.00 94.62 228 ASN A N 1
ATOM 1812 C CA . ASN A 1 228 ? -5.755 -11.301 15.676 1.00 94.62 228 ASN A CA 1
ATOM 1813 C C . ASN A 1 228 ? -4.422 -10.739 15.166 1.00 94.62 228 ASN A C 1
ATOM 1815 O O . ASN A 1 228 ? -3.734 -10.050 15.921 1.00 94.62 228 ASN A O 1
ATOM 1819 N N . LEU A 1 229 ? -4.075 -10.994 13.899 1.00 96.00 229 LEU A N 1
ATOM 1820 C CA . LEU A 1 229 ? -2.859 -10.464 13.280 1.00 96.00 229 LEU A CA 1
ATOM 1821 C C . LEU A 1 229 ? -2.919 -8.940 13.094 1.00 96.00 229 LEU A C 1
ATOM 1823 O O . LEU A 1 229 ? -1.949 -8.244 13.376 1.00 96.00 229 LEU A O 1
ATOM 1827 N N . ILE A 1 230 ? -4.066 -8.391 12.692 1.00 96.56 230 ILE A N 1
ATOM 1828 C CA . ILE A 1 230 ? -4.273 -6.941 12.620 1.00 96.56 230 ILE A CA 1
ATOM 1829 C C . ILE A 1 230 ? -4.106 -6.322 14.010 1.00 96.56 230 ILE A C 1
ATOM 1831 O O . ILE A 1 230 ? -3.348 -5.373 14.192 1.00 96.56 230 ILE A O 1
ATOM 1835 N N . PHE A 1 231 ? -4.781 -6.853 15.029 1.00 95.56 231 PHE A N 1
ATOM 1836 C CA . PHE A 1 231 ? -4.732 -6.248 16.355 1.00 95.56 231 PHE A CA 1
ATOM 1837 C C . PHE A 1 231 ? -3.378 -6.415 17.038 1.00 95.56 231 PHE A C 1
ATOM 1839 O O . PHE A 1 231 ? -2.997 -5.529 17.805 1.00 95.56 231 PHE A O 1
ATOM 1846 N N . SER A 1 232 ? -2.611 -7.471 16.748 1.00 94.94 232 SER A N 1
ATOM 1847 C CA . SER A 1 232 ? -1.244 -7.603 17.266 1.00 94.94 232 SER A CA 1
ATOM 1848 C C . SER A 1 232 ? -0.363 -6.416 16.846 1.00 94.94 232 SER A C 1
ATOM 1850 O O . SER A 1 232 ? 0.385 -5.915 17.687 1.00 94.94 232 SER A O 1
ATOM 1852 N N . LYS A 1 233 ? -0.580 -5.873 15.637 1.00 95.56 233 LYS A N 1
ATOM 1853 C CA . LYS A 1 233 ? 0.103 -4.695 15.068 1.00 95.56 233 LYS A CA 1
ATOM 1854 C C . LYS A 1 233 ? -0.363 -3.342 15.615 1.00 95.56 233 LYS A C 1
ATOM 1856 O O . LYS A 1 233 ? 0.249 -2.319 15.321 1.00 95.56 233 LYS A O 1
ATOM 1861 N N . ILE A 1 234 ? -1.414 -3.291 16.439 1.00 96.31 234 ILE A N 1
ATOM 1862 C CA . ILE A 1 234 ? -1.731 -2.087 17.223 1.00 96.31 234 ILE A CA 1
ATOM 1863 C C . ILE A 1 234 ? -0.730 -2.023 18.386 1.00 96.31 234 ILE A C 1
ATOM 1865 O O . ILE A 1 234 ? -0.987 -2.536 19.476 1.00 96.31 234 ILE A O 1
ATOM 1869 N N . ASN A 1 235 ? 0.448 -1.470 18.126 1.00 93.56 235 ASN A N 1
ATOM 1870 C CA . ASN A 1 235 ? 1.535 -1.314 19.089 1.00 93.56 235 ASN A CA 1
ATOM 1871 C C . ASN A 1 235 ? 2.302 0.001 18.822 1.00 93.56 235 ASN A C 1
ATOM 1873 O O . ASN A 1 235 ? 1.848 0.851 18.051 1.00 93.56 235 ASN A O 1
ATOM 1877 N N . ASN A 1 236 ? 3.430 0.205 19.502 1.00 91.62 236 ASN A N 1
ATOM 1878 C CA . ASN A 1 236 ? 4.278 1.389 19.346 1.00 91.62 236 ASN A CA 1
ATOM 1879 C C . ASN A 1 236 ? 5.465 1.187 18.383 1.00 91.62 236 ASN A C 1
ATOM 1881 O O . ASN A 1 236 ? 6.194 2.148 18.145 1.00 91.62 236 ASN A O 1
ATOM 1885 N N . GLU A 1 237 ? 5.648 -0.011 17.821 1.00 91.50 237 GLU A N 1
ATOM 1886 C CA . GLU A 1 237 ? 6.745 -0.332 16.899 1.00 91.50 237 GLU A CA 1
ATOM 1887 C C . GLU A 1 237 ? 6.522 0.345 15.546 1.00 91.50 237 GLU A C 1
ATOM 1889 O O . GLU A 1 237 ? 7.420 0.996 15.018 1.00 91.50 237 GLU A O 1
ATOM 1894 N N . ASN A 1 238 ? 5.293 0.262 15.022 1.00 94.06 238 ASN A N 1
ATOM 1895 C CA . ASN A 1 238 ? 4.887 0.974 13.816 1.00 94.06 238 ASN A CA 1
ATOM 1896 C C . ASN A 1 238 ? 3.619 1.803 14.057 1.00 94.06 238 ASN A C 1
ATOM 1898 O O . ASN A 1 238 ? 2.482 1.370 13.853 1.00 94.06 238 ASN A O 1
ATOM 1902 N N . ILE A 1 239 ? 3.835 3.054 14.466 1.00 95.25 239 ILE A N 1
ATOM 1903 C CA . ILE A 1 239 ? 2.768 4.013 14.777 1.00 95.25 239 ILE A CA 1
ATOM 1904 C C . ILE A 1 239 ? 1.893 4.296 13.547 1.00 95.25 239 ILE A C 1
ATOM 1906 O O . ILE A 1 239 ? 0.699 4.555 13.702 1.00 95.25 239 ILE A O 1
ATOM 1910 N N . PHE A 1 240 ? 2.446 4.249 12.331 1.00 95.81 240 PHE A N 1
ATOM 1911 C CA . PHE A 1 240 ? 1.689 4.516 11.107 1.00 95.81 240 PHE A CA 1
ATOM 1912 C C . PHE A 1 240 ? 0.690 3.398 10.813 1.00 95.81 240 PHE A C 1
ATOM 1914 O O . PHE A 1 240 ? -0.482 3.694 10.574 1.00 95.81 240 PHE A O 1
ATOM 1921 N N . ILE A 1 241 ? 1.111 2.137 10.925 1.00 96.94 241 ILE A N 1
ATOM 1922 C CA . ILE A 1 241 ? 0.224 0.977 10.779 1.00 96.94 241 ILE A CA 1
ATOM 1923 C C . ILE A 1 241 ? -0.818 0.944 11.899 1.00 96.94 241 ILE A C 1
ATOM 1925 O O . ILE A 1 241 ? -2.011 0.862 11.615 1.00 96.94 241 ILE A O 1
ATOM 1929 N N . ALA A 1 242 ? -0.420 1.125 13.162 1.00 97.50 242 ALA A N 1
ATOM 1930 C CA . ALA A 1 242 ? -1.368 1.173 14.277 1.00 97.50 242 ALA A CA 1
ATOM 1931 C C . ALA A 1 242 ? -2.430 2.277 14.091 1.00 97.50 242 ALA A C 1
ATOM 1933 O O . ALA A 1 242 ? -3.623 2.060 14.322 1.00 97.50 242 ALA A O 1
ATOM 1934 N N . LYS A 1 243 ? -2.018 3.460 13.615 1.00 98.00 243 LYS A N 1
ATOM 1935 C CA . LYS A 1 243 ? -2.925 4.565 13.273 1.00 98.00 243 LYS A CA 1
ATOM 1936 C C . LYS A 1 243 ? -3.872 4.207 12.133 1.00 98.00 243 LYS A C 1
ATOM 1938 O O . LYS A 1 243 ? -5.044 4.577 12.202 1.00 98.00 243 LYS A O 1
ATOM 1943 N N . HIS A 1 244 ? -3.364 3.547 11.092 1.00 97.75 244 HIS A N 1
ATOM 1944 C CA . HIS A 1 244 ? -4.152 3.099 9.943 1.00 97.75 244 HIS A CA 1
ATOM 1945 C C . HIS A 1 244 ? -5.236 2.120 10.386 1.00 97.75 244 HIS A C 1
ATOM 1947 O O . HIS A 1 244 ? -6.414 2.380 10.165 1.00 97.75 244 HIS A O 1
ATOM 1953 N N . ILE A 1 245 ? -4.863 1.095 11.158 1.00 97.81 245 ILE A N 1
ATOM 1954 C CA . ILE A 1 245 ? -5.797 0.109 11.714 1.00 97.81 245 ILE A CA 1
ATOM 1955 C C . ILE A 1 245 ? -6.902 0.793 12.518 1.00 97.81 245 ILE A C 1
ATOM 1957 O O . ILE A 1 245 ? -8.077 0.560 12.264 1.00 97.81 245 ILE A O 1
ATOM 1961 N N . LEU A 1 246 ? -6.558 1.666 13.472 1.00 97.75 246 LEU A N 1
ATOM 1962 C CA . LEU A 1 246 ? -7.556 2.330 14.322 1.00 97.75 246 LEU A CA 1
ATOM 1963 C C . LEU A 1 246 ? -8.529 3.218 13.527 1.00 97.75 246 LEU A C 1
ATOM 1965 O O . LEU A 1 246 ? -9.679 3.391 13.939 1.00 97.75 246 LEU A O 1
ATOM 1969 N N . ARG A 1 247 ? -8.077 3.794 12.407 1.00 97.06 247 ARG A N 1
ATOM 1970 C CA . ARG A 1 247 ? -8.918 4.594 11.507 1.00 97.06 247 ARG A CA 1
ATOM 1971 C C . ARG A 1 247 ? -9.844 3.724 10.669 1.00 97.06 247 ARG A C 1
ATOM 1973 O O . ARG A 1 247 ? -11.023 4.052 10.585 1.00 97.06 247 ARG A O 1
ATOM 1980 N N . GLN A 1 248 ? -9.312 2.649 10.095 1.00 96.31 248 GLN A N 1
ATOM 1981 C CA . GLN A 1 248 ? -10.053 1.782 9.183 1.00 96.31 248 GLN A CA 1
ATOM 1982 C C . GLN A 1 248 ? -10.952 0.777 9.899 1.00 96.31 248 GLN A C 1
ATOM 1984 O O . GLN A 1 248 ? -11.933 0.329 9.318 1.00 96.31 248 GLN A O 1
ATOM 1989 N N . LEU A 1 249 ? -10.665 0.451 11.166 1.00 96.62 249 LEU A N 1
ATOM 1990 C CA . LEU A 1 249 ? -11.423 -0.521 11.954 1.00 96.62 249 LEU A CA 1
ATOM 1991 C C . LEU A 1 249 ? -12.920 -0.170 11.960 1.00 96.62 249 LEU A C 1
ATOM 1993 O O . LEU A 1 249 ? -13.295 0.820 12.601 1.00 96.62 249 LEU A O 1
ATOM 1997 N N . PRO A 1 250 ? -13.792 -0.971 11.318 1.00 96.88 250 PRO A N 1
ATOM 1998 C CA . PRO A 1 250 ? -15.211 -0.666 11.233 1.00 96.88 250 PRO A CA 1
ATOM 1999 C C . PRO A 1 250 ? -15.872 -0.648 12.607 1.00 96.88 250 PRO A C 1
ATOM 2001 O O . PRO A 1 250 ? -15.582 -1.477 13.470 1.00 96.88 250 PRO A O 1
ATOM 2004 N N . GLU A 1 251 ? -16.837 0.250 12.796 1.00 97.00 251 GLU A N 1
ATOM 2005 C CA . GLU A 1 251 ? -17.563 0.376 14.066 1.00 97.00 251 GLU A CA 1
ATOM 2006 C C . GLU A 1 251 ? -18.321 -0.901 14.431 1.00 97.00 251 GLU A C 1
ATOM 2008 O O . GLU A 1 251 ? -18.380 -1.262 15.602 1.00 97.00 251 GLU A O 1
ATOM 2013 N N . ALA A 1 252 ? -18.823 -1.639 13.437 1.00 95.69 252 ALA A N 1
ATOM 2014 C CA . ALA A 1 252 ? -19.465 -2.935 13.645 1.00 95.69 252 ALA A CA 1
ATOM 2015 C C . ALA A 1 252 ? -18.503 -3.992 14.219 1.00 95.69 252 ALA A C 1
ATOM 2017 O O . ALA A 1 252 ? -18.907 -4.810 15.046 1.00 95.69 252 ALA A O 1
ATOM 2018 N N . ILE A 1 253 ? -17.228 -3.965 13.814 1.00 96.25 253 ILE A N 1
ATOM 2019 C CA . ILE A 1 253 ? -16.191 -4.852 14.356 1.00 96.25 253 ILE A CA 1
ATOM 2020 C C . ILE A 1 253 ? -15.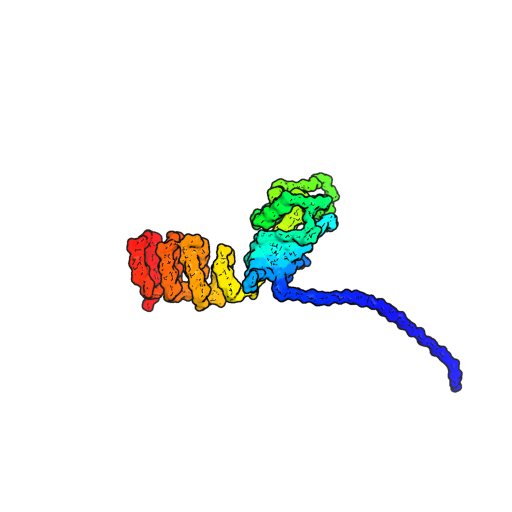773 -4.356 15.742 1.00 96.25 253 ILE A C 1
ATOM 2022 O O . ILE A 1 253 ? -15.768 -5.130 16.697 1.00 96.25 253 ILE A O 1
ATOM 2026 N N . LEU A 1 254 ? -15.527 -3.053 15.891 1.00 97.00 254 LEU A N 1
ATOM 2027 C CA . LEU A 1 254 ? -15.169 -2.445 17.171 1.00 97.00 254 LEU A CA 1
ATOM 2028 C C . LEU A 1 254 ? -16.276 -2.576 18.234 1.00 97.00 254 LEU A C 1
ATOM 2030 O O . LEU A 1 254 ? -15.986 -2.615 19.422 1.00 97.00 254 LEU A O 1
ATOM 2034 N N . ALA A 1 255 ? -17.550 -2.677 17.853 1.00 96.00 255 ALA A N 1
ATOM 2035 C CA . ALA A 1 255 ? -18.670 -2.859 18.780 1.00 96.00 255 ALA A CA 1
ATOM 2036 C C . ALA A 1 255 ? -18.718 -4.251 19.447 1.00 96.00 255 ALA A C 1
ATOM 2038 O O . ALA A 1 255 ? -19.505 -4.461 20.385 1.00 96.00 255 ALA A O 1
ATOM 2039 N N . GLN A 1 256 ? -17.904 -5.201 18.973 1.00 95.12 256 GLN A N 1
ATOM 2040 C CA . GLN A 1 256 ? -17.787 -6.539 19.546 1.00 95.12 256 GLN A CA 1
ATOM 2041 C C . GLN A 1 256 ? -16.977 -6.498 20.846 1.00 95.12 256 GLN A C 1
ATOM 2043 O O . GLN A 1 256 ? -15.879 -5.952 20.884 1.00 95.12 256 GLN A O 1
ATOM 2048 N N . ASP A 1 257 ? -17.501 -7.124 21.904 1.00 95.75 257 ASP A N 1
ATOM 2049 C CA . ASP A 1 257 ? -16.918 -7.095 23.256 1.00 95.75 257 ASP A CA 1
ATOM 2050 C C . ASP A 1 257 ? -15.425 -7.463 23.275 1.00 95.75 257 ASP A C 1
ATOM 2052 O O . ASP A 1 257 ? -14.598 -6.706 23.779 1.00 95.75 257 ASP A O 1
ATOM 2056 N N . TRP A 1 258 ? -15.061 -8.577 22.637 1.00 94.94 258 TRP A N 1
ATOM 2057 C CA . TRP A 1 258 ? -13.678 -9.048 22.602 1.00 94.94 258 TRP A CA 1
ATOM 2058 C C . TRP A 1 258 ? -12.731 -8.078 21.873 1.00 94.94 258 TRP A C 1
ATOM 2060 O O . TRP A 1 258 ? -11.590 -7.917 22.301 1.00 94.94 258 TRP A O 1
ATOM 2070 N N . VAL A 1 259 ? -13.195 -7.388 20.822 1.00 95.75 259 VAL A N 1
ATOM 2071 C CA . VAL A 1 259 ? -12.389 -6.391 20.093 1.00 95.75 259 VAL A CA 1
ATOM 2072 C C . VAL A 1 259 ? -12.121 -5.188 20.983 1.00 95.75 259 VAL A C 1
ATOM 2074 O O . VAL A 1 259 ? -10.982 -4.739 21.086 1.00 95.75 259 VAL A O 1
ATOM 2077 N N . GLN A 1 260 ? -13.146 -4.696 21.682 1.00 97.06 260 GLN A N 1
ATOM 2078 C CA . GLN A 1 260 ? -12.984 -3.585 22.621 1.00 97.06 260 GLN A CA 1
ATOM 2079 C C . GLN A 1 260 ? -11.979 -3.932 23.719 1.00 97.06 260 GLN A C 1
ATOM 2081 O O . GLN A 1 260 ? -11.121 -3.115 24.045 1.00 97.06 260 GLN A O 1
ATOM 2086 N N . GLN A 1 261 ? -12.051 -5.155 24.254 1.00 96.06 261 GLN A N 1
ATOM 2087 C CA . GLN A 1 261 ? -11.104 -5.649 25.251 1.00 96.06 261 GLN A CA 1
ATOM 2088 C C . GLN A 1 261 ? -9.671 -5.672 24.706 1.00 96.06 261 GLN A C 1
ATOM 2090 O O . GLN A 1 261 ? -8.772 -5.154 25.364 1.00 96.06 261 GLN A O 1
ATOM 2095 N N . VAL A 1 262 ? -9.451 -6.205 23.500 1.00 95.75 262 VAL A N 1
ATOM 2096 C CA . VAL A 1 262 ? -8.121 -6.255 22.867 1.00 95.75 262 VAL A CA 1
ATOM 2097 C C . VAL A 1 262 ? -7.557 -4.859 22.611 1.00 95.75 262 VAL A C 1
ATOM 2099 O O . VAL A 1 262 ? -6.416 -4.582 22.984 1.00 95.75 262 VAL A O 1
ATOM 2102 N N . VAL A 1 263 ? -8.353 -3.959 22.033 1.00 96.94 263 VAL A N 1
ATOM 2103 C CA . VAL A 1 263 ? -7.921 -2.581 21.761 1.00 96.94 263 VAL A CA 1
ATOM 2104 C C . VAL A 1 263 ? -7.628 -1.832 23.066 1.00 96.94 263 VAL A C 1
ATOM 2106 O O . VAL A 1 263 ? -6.624 -1.128 23.160 1.00 96.94 263 VAL A O 1
ATOM 2109 N N . TRP A 1 264 ? -8.452 -2.018 24.102 1.00 96.75 264 TRP A N 1
ATOM 2110 C CA . TRP A 1 264 ? -8.231 -1.394 25.407 1.00 96.75 264 TRP A CA 1
ATOM 2111 C C . TRP A 1 264 ? -6.994 -1.936 26.130 1.00 96.75 264 TRP A C 1
ATOM 2113 O O . TRP A 1 264 ? -6.280 -1.164 26.760 1.00 96.75 264 TRP A O 1
ATOM 2123 N N . MET A 1 265 ? -6.692 -3.234 26.028 1.00 95.06 265 MET A N 1
ATOM 2124 C CA . MET A 1 265 ? -5.468 -3.794 26.622 1.00 95.06 265 MET A CA 1
ATOM 2125 C C . MET A 1 265 ? -4.205 -3.125 26.072 1.00 95.06 265 MET A C 1
ATOM 2127 O O . MET A 1 265 ? -3.267 -2.889 26.823 1.00 95.06 265 MET A O 1
ATOM 2131 N N . LYS A 1 266 ? -4.208 -2.760 24.786 1.00 95.44 266 LYS A N 1
ATOM 2132 C CA . LYS A 1 266 ? -3.084 -2.083 24.123 1.00 95.44 266 LYS A CA 1
ATOM 2133 C C . LYS A 1 266 ? -3.022 -0.585 24.406 1.00 95.44 266 LYS A C 1
ATOM 2135 O O . LYS A 1 266 ? -1.957 0.012 24.316 1.00 95.44 266 LYS A O 1
ATOM 2140 N N . TYR A 1 267 ? -4.146 0.030 24.770 1.00 95.25 267 TYR A N 1
ATOM 2141 C CA . TYR A 1 267 ? -4.293 1.479 24.910 1.00 95.25 267 TYR A CA 1
ATOM 2142 C C . TYR A 1 267 ? -3.192 2.143 25.758 1.00 95.25 267 TYR A C 1
ATOM 2144 O O . TYR A 1 267 ? -2.643 3.165 25.349 1.00 95.25 267 TYR A O 1
ATOM 2152 N N . GLY A 1 268 ? -2.834 1.559 26.906 1.00 90.06 268 GLY A N 1
ATOM 2153 C CA . GLY A 1 268 ? -1.845 2.142 27.823 1.00 90.06 268 GLY A CA 1
ATOM 2154 C C . GLY A 1 268 ? -0.424 2.233 27.254 1.00 90.06 268 GLY A C 1
ATOM 2155 O O . GLY A 1 268 ? 0.330 3.115 27.652 1.00 90.06 268 GLY A O 1
ATOM 2156 N N . GLU A 1 269 ? -0.082 1.369 26.301 1.00 91.94 269 GLU A N 1
ATOM 2157 C CA . GLU A 1 269 ? 1.247 1.284 25.678 1.00 91.94 269 GLU A CA 1
ATOM 2158 C C . GLU A 1 269 ? 1.360 2.159 24.422 1.00 91.94 269 GLU A C 1
ATOM 2160 O O . GLU A 1 269 ? 2.454 2.403 23.908 1.00 91.94 269 GLU A O 1
ATOM 2165 N N . LEU A 1 270 ? 0.225 2.646 23.913 1.00 96.31 270 LEU A N 1
ATOM 2166 C CA . LEU A 1 270 ? 0.192 3.459 22.710 1.00 96.31 270 LEU A CA 1
ATOM 2167 C C . LEU A 1 270 ? 0.723 4.877 22.970 1.00 96.31 270 LEU A C 1
ATOM 2169 O O . LEU A 1 270 ? 0.457 5.462 24.022 1.00 96.31 270 LEU A O 1
ATOM 2173 N N . PRO A 1 271 ? 1.385 5.499 21.979 1.00 96.06 271 PRO A N 1
ATOM 2174 C CA . PRO A 1 271 ? 1.685 6.922 22.018 1.00 96.06 271 PRO A CA 1
ATOM 2175 C C . PRO A 1 271 ? 0.419 7.756 22.229 1.00 96.06 271 PRO A C 1
ATOM 2177 O O . PRO A 1 271 ? -0.663 7.411 21.747 1.00 96.06 271 PRO A O 1
ATOM 2180 N N . TYR A 1 272 ? 0.573 8.911 22.873 1.00 96.12 272 TYR A N 1
ATOM 2181 C CA . TYR A 1 272 ? -0.543 9.789 23.232 1.00 96.12 272 TYR A CA 1
ATOM 2182 C C . TYR A 1 272 ? -1.494 10.107 22.062 1.00 96.12 272 TYR A C 1
ATOM 2184 O O . TYR A 1 272 ? -2.714 10.085 22.213 1.00 96.12 272 TYR A O 1
ATOM 2192 N N . SER A 1 273 ? -0.959 10.348 20.862 1.00 96.44 273 SER A N 1
ATOM 2193 C CA . SER A 1 273 ? -1.771 10.628 19.669 1.00 96.44 273 SER A CA 1
ATOM 2194 C C . SER A 1 273 ? -2.702 9.469 19.289 1.00 96.44 273 SER A C 1
ATOM 2196 O O . SER A 1 273 ? -3.834 9.707 18.861 1.00 96.44 273 SER A O 1
ATOM 2198 N N . LEU A 1 274 ? -2.257 8.225 19.477 1.00 98.06 274 LEU A N 1
ATOM 2199 C CA . LEU A 1 274 ? -3.058 7.030 19.229 1.00 98.06 274 LEU A CA 1
ATOM 2200 C C . LEU A 1 274 ? -4.017 6.739 20.380 1.00 98.06 274 LEU A C 1
ATOM 2202 O O . LEU A 1 274 ? -5.141 6.330 20.118 1.00 98.06 274 LEU A O 1
ATOM 2206 N N . GLN A 1 275 ? -3.643 7.038 21.627 1.00 97.81 275 GLN A N 1
ATOM 2207 C CA . GLN A 1 275 ? -4.577 6.997 22.756 1.00 97.81 275 GLN A CA 1
ATOM 2208 C C . GLN A 1 275 ? -5.792 7.902 22.496 1.00 97.81 275 GLN A C 1
ATOM 2210 O O . GLN A 1 275 ? -6.937 7.455 22.563 1.00 97.81 275 GLN A O 1
ATOM 2215 N N . ILE A 1 276 ? -5.558 9.156 22.100 1.00 98.06 276 ILE A N 1
ATOM 2216 C CA . ILE A 1 276 ? -6.635 10.094 21.754 1.00 98.06 276 ILE A CA 1
ATOM 2217 C C . ILE A 1 276 ? -7.498 9.570 20.599 1.00 98.06 276 ILE A C 1
ATOM 2219 O O . ILE A 1 276 ? -8.725 9.672 20.653 1.00 98.06 276 ILE A O 1
ATOM 2223 N N . LEU A 1 277 ? -6.884 8.988 19.564 1.00 98.31 277 LEU A N 1
ATOM 2224 C CA . LEU A 1 277 ? -7.620 8.372 18.459 1.00 98.31 277 LEU A CA 1
ATOM 2225 C C . LEU A 1 277 ? -8.501 7.210 18.944 1.00 98.31 277 LEU A C 1
ATOM 2227 O O . LEU A 1 277 ? -9.682 7.177 18.605 1.00 98.31 277 LEU A O 1
ATOM 2231 N N . THR A 1 278 ? -7.966 6.305 19.763 1.00 98.25 278 THR A N 1
ATOM 2232 C CA . THR A 1 278 ? -8.704 5.165 20.324 1.00 98.25 278 THR A CA 1
ATOM 2233 C C . THR A 1 278 ? -9.922 5.621 21.122 1.00 98.25 278 THR A C 1
ATOM 2235 O O . THR A 1 278 ? -11.022 5.127 20.881 1.00 98.25 278 THR A O 1
ATOM 2238 N N . LEU A 1 279 ? -9.769 6.612 22.010 1.00 98.06 279 LEU A N 1
ATOM 2239 C CA . LEU A 1 279 ? -10.898 7.145 22.781 1.00 98.06 279 LEU A CA 1
ATOM 2240 C C . LEU A 1 279 ? -11.982 7.736 21.873 1.00 98.06 279 LEU A C 1
ATOM 2242 O O . LEU A 1 279 ? -13.163 7.467 22.077 1.00 98.06 279 LEU A O 1
ATOM 2246 N N . ARG A 1 280 ? -11.598 8.479 20.827 1.00 98.06 280 ARG A N 1
ATOM 2247 C CA . ARG A 1 280 ? -12.553 9.008 19.837 1.00 98.06 280 ARG A CA 1
ATOM 2248 C C . ARG A 1 280 ? -13.295 7.896 19.097 1.00 98.06 280 ARG A C 1
ATOM 2250 O O . ARG A 1 280 ? -14.497 8.012 18.885 1.00 98.06 280 ARG A O 1
ATOM 2257 N N . ARG A 1 281 ? -12.612 6.806 18.728 1.00 97.81 281 ARG A N 1
ATOM 2258 C CA . ARG A 1 281 ? -13.273 5.637 18.120 1.00 97.81 281 ARG A CA 1
ATOM 2259 C C . ARG A 1 281 ? -14.247 4.978 19.099 1.00 97.81 281 ARG A C 1
ATOM 2261 O O . ARG A 1 281 ? -15.342 4.605 18.698 1.00 97.81 281 ARG A O 1
ATOM 2268 N N . PHE A 1 282 ? -13.899 4.894 20.382 1.00 97.69 282 PHE A N 1
ATOM 2269 C CA . PHE A 1 282 ? -14.771 4.321 21.413 1.00 97.69 282 PHE A CA 1
ATOM 2270 C C . PHE A 1 282 ? -16.037 5.157 21.658 1.00 97.69 282 PHE A C 1
ATOM 2272 O O . PHE A 1 282 ? -17.093 4.588 21.911 1.00 97.69 282 PHE A O 1
ATOM 2279 N N . GLN A 1 283 ? -15.976 6.486 21.529 1.00 96.75 283 GLN A N 1
ATOM 2280 C CA . GLN A 1 283 ? -17.157 7.358 21.642 1.00 96.75 283 GLN A CA 1
ATOM 2281 C C . GLN A 1 283 ? -18.208 7.119 20.546 1.00 96.75 283 GLN A C 1
ATOM 2283 O O . GLN A 1 283 ? -19.401 7.364 20.761 1.00 96.75 283 GLN A O 1
ATOM 2288 N N . ALA A 1 284 ? -17.775 6.644 19.375 1.00 96.31 284 ALA A N 1
ATOM 2289 C CA . ALA A 1 284 ? -18.659 6.389 18.241 1.00 96.31 284 ALA A CA 1
ATOM 2290 C C . ALA A 1 284 ? -19.580 5.177 18.463 1.00 96.31 284 ALA A C 1
ATOM 2292 O O . ALA A 1 284 ? -20.601 5.046 17.794 1.00 96.31 284 ALA A O 1
ATOM 2293 N N . ILE A 1 285 ? -19.272 4.319 19.438 1.00 97.38 285 ILE A N 1
ATOM 2294 C CA . ILE A 1 285 ? -19.992 3.068 19.683 1.00 97.38 285 ILE A CA 1
ATOM 2295 C C . ILE A 1 285 ? -20.479 2.948 21.133 1.00 97.38 285 ILE A C 1
ATOM 2297 O O . ILE A 1 285 ? -20.136 3.746 22.004 1.00 97.38 285 ILE A O 1
ATOM 2301 N N . LEU A 1 286 ? -21.300 1.928 21.398 1.00 97.00 286 LEU A N 1
ATOM 2302 C CA . LEU A 1 286 ? -21.629 1.513 22.762 1.00 97.00 286 LEU A CA 1
ATOM 2303 C C . LEU A 1 286 ? -20.591 0.500 23.248 1.00 97.00 286 LEU A C 1
ATOM 2305 O O . LEU A 1 286 ? -20.473 -0.600 22.692 1.00 97.00 286 LEU A O 1
ATOM 2309 N N . LEU A 1 287 ? -19.861 0.859 24.300 1.00 96.81 287 LEU A N 1
ATOM 2310 C CA . LEU A 1 287 ? -18.910 -0.046 24.928 1.00 96.81 287 LEU A CA 1
ATOM 2311 C C . LEU A 1 287 ? -19.617 -1.092 25.778 1.00 96.81 287 LEU A C 1
ATOM 2313 O O . LEU A 1 287 ? -20.678 -0.861 26.348 1.00 96.81 287 LEU A O 1
ATOM 2317 N N . SER A 1 288 ? -19.026 -2.270 25.855 1.00 95.50 288 SER A N 1
ATOM 2318 C CA . SER A 1 288 ? -19.486 -3.333 26.727 1.00 95.50 288 SER A CA 1
ATOM 2319 C C . SER A 1 288 ? -19.297 -2.955 28.193 1.00 95.50 288 SER A C 1
ATOM 2321 O O . SER A 1 288 ? -18.292 -2.341 28.560 1.00 95.50 288 SER A O 1
ATOM 2323 N N . SER A 1 289 ? -20.233 -3.373 29.044 1.00 93.50 289 SER A N 1
ATOM 2324 C CA . SER A 1 289 ? -20.144 -3.201 30.500 1.00 93.50 289 SER A CA 1
ATOM 2325 C C . SER A 1 289 ? -18.883 -3.849 31.090 1.00 93.50 289 SER A C 1
ATOM 2327 O O . SER A 1 289 ? -18.359 -3.401 32.106 1.00 93.50 289 SER A O 1
ATOM 2329 N N . SER A 1 290 ? -18.308 -4.836 30.396 1.00 91.62 290 SER A N 1
ATOM 2330 C CA . SER A 1 290 ? -17.032 -5.475 30.742 1.00 91.62 290 SER A CA 1
ATOM 2331 C C . SER A 1 290 ? -15.822 -4.520 30.746 1.00 91.62 290 SER A C 1
ATOM 2333 O O . SER A 1 290 ? -14.782 -4.849 31.324 1.00 91.62 290 SER A O 1
ATOM 2335 N N . LEU A 1 291 ? -15.917 -3.350 30.101 1.00 94.75 291 LEU A N 1
ATOM 2336 C CA . LEU A 1 291 ? -14.868 -2.322 30.094 1.00 94.75 291 LEU A CA 1
ATOM 2337 C C . LEU A 1 291 ? -15.081 -1.205 31.117 1.00 94.75 291 LEU A C 1
ATOM 2339 O O . LEU A 1 291 ? -14.153 -0.434 31.361 1.00 94.75 291 LEU A O 1
ATOM 2343 N N . GLU A 1 292 ? -16.261 -1.104 31.725 1.00 93.00 292 GLU A N 1
ATOM 2344 C CA . GLU A 1 292 ? -16.649 0.053 32.538 1.00 93.00 292 GLU A CA 1
ATOM 2345 C C . GLU A 1 292 ? -15.728 0.263 33.742 1.00 93.00 292 GLU A C 1
ATOM 2347 O O . GLU A 1 292 ? -15.250 1.375 33.983 1.00 93.00 292 GLU A O 1
ATOM 2352 N N . SER A 1 293 ? -15.391 -0.818 34.449 1.00 90.25 293 SER A N 1
ATOM 2353 C CA . SER A 1 293 ? -14.474 -0.769 35.592 1.00 90.25 293 SER A CA 1
ATOM 2354 C C . SER A 1 293 ? -13.053 -0.379 35.180 1.00 90.25 293 SER A C 1
ATOM 2356 O O . SER A 1 293 ? -12.413 0.426 35.857 1.00 90.25 293 SER A O 1
ATOM 2358 N N . LYS A 1 294 ? -12.569 -0.895 34.042 1.00 92.06 294 LYS A N 1
ATOM 2359 C CA . LYS A 1 294 ? -11.223 -0.604 33.525 1.00 92.06 294 LYS A CA 1
ATOM 2360 C C . LYS A 1 294 ? -11.098 0.857 33.094 1.00 92.06 294 LYS A C 1
ATOM 2362 O O . LYS A 1 294 ? -10.123 1.520 33.438 1.00 92.06 294 LYS A O 1
ATOM 2367 N N . ILE A 1 295 ? -12.103 1.363 32.382 1.00 92.69 295 ILE A N 1
ATOM 2368 C CA . ILE A 1 295 ? -12.169 2.757 31.935 1.00 92.69 295 ILE A CA 1
ATOM 2369 C C . ILE A 1 295 ? -12.283 3.703 33.130 1.00 92.69 295 ILE A C 1
ATOM 2371 O O . ILE A 1 295 ? -11.547 4.685 33.204 1.00 92.69 295 ILE A O 1
ATOM 2375 N N . SER A 1 296 ? -13.147 3.384 34.095 1.00 89.75 296 SER A N 1
ATOM 2376 C CA . SER A 1 296 ? -13.312 4.191 35.308 1.00 89.75 296 SER A CA 1
ATOM 2377 C C . SER A 1 296 ? -12.025 4.250 36.131 1.00 89.75 296 SER A C 1
ATOM 2379 O O . SER A 1 296 ? -11.651 5.323 36.594 1.00 89.75 296 SER A O 1
ATOM 2381 N N . GLY A 1 297 ? -11.303 3.131 36.255 1.00 90.62 297 GLY A N 1
ATOM 2382 C CA . GLY A 1 297 ? -10.005 3.097 36.932 1.00 90.62 297 GLY A CA 1
ATOM 2383 C C . GLY A 1 297 ? -8.945 3.973 36.255 1.00 90.62 297 GLY A C 1
ATOM 2384 O O . GLY A 1 297 ? -8.162 4.625 36.945 1.00 90.62 297 GLY A O 1
ATOM 2385 N N . TYR A 1 298 ? -8.951 4.045 34.920 1.00 91.88 298 TYR A N 1
ATOM 2386 C CA . TYR A 1 298 ? -8.007 4.868 34.158 1.00 91.88 298 TYR A CA 1
ATOM 2387 C C . TYR A 1 298 ? -8.274 6.378 34.271 1.00 91.88 298 TYR A C 1
ATOM 2389 O O . TYR A 1 298 ? -7.342 7.169 34.151 1.00 91.88 298 TYR A O 1
ATOM 2397 N N . LYS A 1 299 ? -9.512 6.814 34.552 1.00 89.12 299 LYS A N 1
ATOM 2398 C CA . LYS A 1 299 ? -9.841 8.252 34.659 1.00 89.12 299 LYS A CA 1
ATOM 2399 C C . LYS A 1 299 ? -8.946 9.012 35.647 1.00 89.12 299 LYS A C 1
ATOM 2401 O O . LYS A 1 299 ? -8.683 10.188 35.438 1.00 89.12 299 LYS A O 1
ATOM 2406 N N . ASN A 1 300 ? -8.431 8.343 36.679 1.00 87.69 300 ASN A N 1
ATOM 2407 C CA . ASN A 1 300 ? -7.563 8.963 37.684 1.00 87.69 300 ASN A CA 1
ATOM 2408 C C . ASN A 1 300 ? -6.163 9.331 37.163 1.00 87.69 300 ASN A C 1
ATOM 2410 O O . ASN A 1 300 ? -5.506 10.185 37.752 1.00 87.69 300 ASN A O 1
ATOM 2414 N N . SER A 1 301 ? -5.692 8.687 36.093 1.00 89.44 301 SER A N 1
ATOM 2415 C CA . SER A 1 301 ? -4.396 8.969 35.459 1.00 89.44 301 SER A CA 1
ATOM 2416 C C . SER A 1 301 ? -4.530 9.676 34.108 1.00 89.44 301 SER A C 1
ATOM 2418 O O . SER A 1 301 ? -3.519 10.011 33.489 1.00 89.44 301 SER A O 1
ATOM 2420 N N . ALA A 1 302 ? -5.761 9.912 33.650 1.00 93.94 302 ALA A N 1
ATOM 2421 C CA . ALA A 1 302 ? -6.052 10.589 32.400 1.00 93.94 302 ALA A CA 1
ATOM 2422 C C . ALA A 1 302 ? -5.743 12.090 32.496 1.00 93.94 302 ALA A C 1
ATOM 2424 O O . ALA A 1 302 ? -6.087 12.767 33.469 1.00 93.94 302 ALA A O 1
ATOM 2425 N N . ASN A 1 303 ? -5.119 12.637 31.454 1.00 95.31 303 ASN A N 1
ATOM 2426 C CA . ASN A 1 303 ? -4.950 14.081 31.347 1.00 95.31 303 ASN A CA 1
ATOM 2427 C C . ASN A 1 303 ? -6.278 14.778 30.992 1.00 95.31 303 ASN A C 1
ATOM 2429 O O . ASN A 1 303 ? -7.293 14.131 30.746 1.00 95.31 303 ASN A O 1
ATOM 2433 N N . PHE A 1 304 ? -6.269 16.111 30.934 1.00 95.94 304 PHE A N 1
ATOM 2434 C CA . PHE A 1 304 ? -7.475 16.901 30.667 1.00 95.94 304 PHE A CA 1
ATOM 2435 C C . PHE A 1 304 ? -8.237 16.468 29.399 1.00 95.94 304 PHE A C 1
ATOM 2437 O O . PHE A 1 304 ? -9.449 16.253 29.449 1.00 95.94 304 PHE A O 1
ATOM 2444 N N . GLU A 1 305 ? -7.539 16.291 28.274 1.00 96.62 305 GLU A N 1
ATOM 2445 C CA . GLU A 1 305 ? -8.173 15.911 27.006 1.00 96.62 305 GLU A CA 1
ATOM 2446 C C . GLU A 1 305 ? -8.687 14.467 27.025 1.00 96.62 305 GLU A C 1
ATOM 2448 O O . GLU A 1 305 ? -9.783 14.192 26.538 1.00 96.62 305 GLU A O 1
ATOM 2453 N N . GLN A 1 306 ? -7.937 13.538 27.621 1.00 97.38 306 GLN A N 1
ATOM 2454 C CA . GLN A 1 306 ? -8.377 12.152 27.786 1.00 97.38 306 GLN A CA 1
ATOM 2455 C C . GLN A 1 306 ? -9.612 12.068 28.680 1.00 97.38 306 GLN A C 1
ATOM 2457 O O . GLN A 1 306 ? -10.582 11.419 28.299 1.00 97.38 306 GLN A O 1
ATOM 2462 N N . SER A 1 307 ? -9.616 12.762 29.819 1.00 95.94 307 SER A N 1
ATOM 2463 C CA . SER A 1 307 ? -10.754 12.816 30.745 1.00 95.94 307 SER A CA 1
ATOM 2464 C C . SER A 1 307 ? -12.013 13.328 30.053 1.00 95.94 307 SER A C 1
ATOM 2466 O O . SER A 1 307 ? -13.049 12.667 30.094 1.00 95.94 307 SER A O 1
ATOM 2468 N N . LYS A 1 308 ? -11.894 14.427 29.297 1.00 96.25 308 LYS A N 1
ATOM 2469 C CA . LYS A 1 308 ? -12.992 14.966 28.485 1.00 96.25 308 LYS A CA 1
ATOM 2470 C C . LYS A 1 308 ? -13.558 13.934 27.507 1.00 96.25 308 LYS A C 1
ATOM 2472 O O . LYS A 1 308 ? -14.774 13.861 27.332 1.00 96.25 308 LYS A O 1
ATOM 2477 N N . LEU A 1 309 ? -12.699 13.147 26.855 1.00 97.19 309 LEU A N 1
ATOM 2478 C CA . LEU A 1 309 ? -13.150 12.112 25.926 1.00 97.19 309 LEU A CA 1
ATOM 2479 C C . LEU A 1 309 ? -13.807 10.929 26.658 1.00 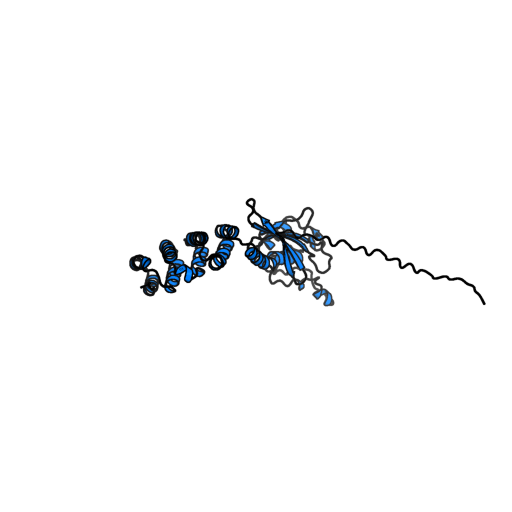97.19 309 LEU A C 1
ATOM 2481 O O . LEU A 1 309 ? -14.859 10.450 26.231 1.00 97.19 309 LEU A O 1
ATOM 2485 N N . LEU A 1 310 ? -13.218 10.484 27.770 1.00 96.19 310 LEU A N 1
ATOM 2486 C CA . LEU A 1 310 ? -13.712 9.376 28.593 1.00 96.19 310 LEU A CA 1
ATOM 2487 C C . LEU A 1 310 ? -15.102 9.663 29.179 1.00 96.19 310 LEU A C 1
ATOM 2489 O O . LEU A 1 310 ? -15.908 8.747 29.308 1.00 96.19 310 LEU A O 1
ATOM 2493 N N . ASP A 1 311 ? -15.410 10.917 29.510 1.00 94.06 311 ASP A N 1
ATOM 2494 C CA . ASP A 1 311 ? -16.717 11.312 30.054 1.00 94.06 311 ASP A CA 1
ATOM 2495 C C . ASP A 1 311 ? -17.866 11.225 29.042 1.00 94.06 311 ASP A C 1
ATOM 2497 O O . ASP A 1 311 ? -19.030 11.147 29.427 1.00 94.06 311 ASP A O 1
ATOM 2501 N N . GLN A 1 312 ? -17.554 11.199 27.746 1.00 94.75 312 GLN A N 1
ATOM 2502 C CA . GLN A 1 312 ? -18.547 11.083 26.673 1.00 94.75 312 GLN A CA 1
ATOM 2503 C C . GLN A 1 312 ? -18.737 9.635 26.193 1.00 94.75 312 GLN A C 1
ATOM 2505 O O . GLN A 1 312 ? -19.562 9.378 25.313 1.00 94.75 312 GLN A O 1
ATOM 2510 N N . ILE A 1 313 ? -17.974 8.682 26.739 1.00 95.00 313 ILE A N 1
ATOM 2511 C CA . ILE A 1 313 ? -18.126 7.261 26.421 1.00 95.00 313 ILE A CA 1
ATOM 2512 C C . ILE A 1 313 ? -19.450 6.746 26.987 1.00 95.00 313 ILE A C 1
ATOM 2514 O O . ILE A 1 313 ? -19.839 7.051 28.112 1.00 95.00 313 ILE A O 1
ATOM 2518 N N . ARG A 1 314 ? -20.139 5.927 26.189 1.00 94.44 314 ARG A N 1
ATOM 2519 C CA . ARG A 1 314 ? -21.424 5.320 26.542 1.00 94.44 314 ARG A CA 1
ATOM 2520 C C . ARG A 1 314 ? -21.271 3.810 26.644 1.00 94.44 314 ARG A C 1
ATOM 2522 O O . ARG A 1 314 ? -20.659 3.193 25.773 1.00 94.44 314 ARG A O 1
ATOM 2529 N N . PHE A 1 315 ? -21.880 3.224 27.668 1.00 94.12 315 PHE A N 1
ATOM 2530 C CA . PHE A 1 315 ? -21.891 1.780 27.890 1.00 94.12 315 PHE A CA 1
ATOM 2531 C C . PHE A 1 315 ? -23.238 1.165 27.503 1.00 94.12 315 PHE A C 1
ATOM 2533 O O . PHE A 1 315 ? -24.282 1.825 27.535 1.00 94.12 315 PHE A O 1
ATOM 2540 N N . LYS A 1 316 ? -23.210 -0.110 27.113 1.00 91.69 316 LYS A N 1
ATOM 2541 C CA . LYS A 1 316 ? -24.399 -0.950 26.975 1.00 91.69 316 LYS A CA 1
ATOM 2542 C C . LYS A 1 316 ? -25.026 -1.096 28.365 1.00 91.69 316 LYS A C 1
ATOM 2544 O O . LYS A 1 316 ? -24.313 -1.376 29.326 1.00 91.69 316 LYS A O 1
ATOM 2549 N N . LYS A 1 317 ? -26.331 -0.840 28.440 1.00 81.31 317 LYS A N 1
ATOM 2550 C CA . LYS A 1 317 ? -27.129 -1.042 29.653 1.00 81.31 317 LYS A CA 1
ATOM 2551 C C . LYS A 1 317 ? -27.284 -2.523 29.964 1.00 81.31 317 LYS A C 1
ATOM 2553 O O . LYS A 1 317 ? -27.316 -3.310 28.990 1.00 81.31 317 LYS A O 1
#

pLDDT: mean 83.13, std 19.45, range [28.95, 98.31]

Sequence (317 aa):
MVNQGSKFIVLGILTILPLFVFPAGNVQIPKDSFWISVKDTQRILLNLNYDPIGLPETYSSDIFTQVCETGECKPVRIKLFWDLMGQYLHYEMPDGAILTKLDHVPFNENDYIKFGIILSSSQSMLEDFDITLLPGSREKASLAQIDGITGATPKSISSDIVDGAVYTCHTIWHLAHGAVQDSIALLTLDIADKDLMMHLLNHPNDDYQRWCIDHVFLEYPKEREFLNLIFSKINNENIFIAKHILRQLPEAILAQDWVQQVVWMKYGELPYSLQILTLRRFQAILLSSSLESKISGYKNSANFEQSKLLDQIRFKK

Foldseek 3Di:
DDDDDDDDDDDDPPPDDPPPPPPPPPPPQPPQWDWDDLDPPDIWIKGFDADPVGATFKIKTFDWADLADVSPADTATKMWMAGLLLATDFIDHPPPTFDAFPPRHTDDPVQVVLLGVLLNDLDAPLVPDDPCPAPRRPVVVVVPPDPDDDRDDPPRHVSNHDVRRSSVSSVVSCVSNHPSSVVSNVVSVVPDDPVNLLVLCPDPDVVSVLSSLLCCCPPPVPPVVVVVSLLVPLAAPDLPSVVSNLVNVDLVSCQDQVNVVSNLVRLVRHDPVSVLSNLVSQLVYAYEPVCVVVLVVCCVVDDPSNVVSSVSGHHDD

Radius of gyration: 31.73 Å; chains: 1; bounding box: 61×64×129 Å